Protein AF-R7CIZ2-F1 (afdb_monomer)

pLDDT: mean 92.17, std 7.8, range [46.19, 98.56]

Foldseek 3Di:
DPLALLDAPQDDALPLLVVLLVVLLVVCCVVPVVDQQQQVVLVPPVVSVVSQCVSRPQAALQLNQHCVQPPSVQKDWAFQAACVCCVVDVVVNSVRRRSQRIGIHGNLQRVLCPPDHDDPVCSQQCPSSHCNVSQQWGADPLSFIDGDPVCNPPPVSVVSCVSSVSRDCLSSLSVVLVNLQSVLPDPPDDPVVSVVSPVVSVVSSVVSVVPDD

Nearest PDB structures (foldseek):
  8pn9-assembly1_H  TM=6.447E-01  e=8.582E+00  Homo sapiens

Secondary structure (DSSP, 8-state):
----TTS-TTSPP--SHHHHHHHHHHHHHHH-TT---HHHHHHH-HHHHHHHHHHTTTB-TTT--BTTTS-GGGEEEEESS-GGGGGT-HHHHHHTTSGGGEEEEEHHHHHHHTT----HHHHHHH-TTSTTHHHHEEE-TTS-EEE-TTTTT-HHHHHHHHHHTTTSHHHHHHHHHHHHHHHHH-TTS-HHHHHHHHHHHHHHHHHHHHS--

Sequence (213 aa):
MNNDFRLPENCHDFDKITAKKHDLAEYIGKSYPKIKNHYSAYLNHKDLRAYFHQVYNYRCSYCGTSISILNIHDLELDHFLCKKIGKEDKALQLQLNQTKNLVLSCRMCNRNKSNLLIPEEYRKILHPDHDHIKSIFVRDNYFRIQISSRYRTNPFIIQFYKKLKLGHYIHQLDFLITEIDSLADSSVISPTIRGLLAQTANQLRQKRNLINY

Structure (mmCIF, N/CA/C/O backbone):
data_AF-R7CIZ2-F1
#
_entry.id   AF-R7CIZ2-F1
#
loop_
_atom_site.group_PDB
_atom_site.id
_atom_site.type_symbol
_atom_site.label_atom_id
_atom_site.label_alt_id
_atom_site.label_comp_id
_atom_site.label_asym_id
_atom_site.label_entity_id
_atom_site.label_seq_id
_atom_site.pdbx_PDB_ins_code
_atom_site.Cartn_x
_atom_site.Cartn_y
_atom_site.Cartn_z
_atom_site.occupancy
_atom_site.B_iso_or_equiv
_atom_site.auth_seq_id
_atom_site.auth_comp_id
_atom_site.auth_asym_id
_atom_site.auth_atom_id
_atom_site.pdbx_PDB_model_num
ATOM 1 N N . MET A 1 1 ? 10.621 -17.263 -6.195 1.00 46.19 1 MET A N 1
ATOM 2 C CA . MET A 1 1 ? 9.893 -16.174 -6.878 1.00 46.19 1 MET A CA 1
ATOM 3 C C . MET A 1 1 ? 8.928 -15.565 -5.884 1.00 46.19 1 MET A C 1
ATOM 5 O O . MET A 1 1 ? 8.337 -16.311 -5.106 1.00 46.19 1 MET A O 1
ATOM 9 N N . ASN A 1 2 ? 8.833 -14.239 -5.844 1.00 59.53 2 ASN A N 1
ATOM 10 C CA . ASN A 1 2 ? 7.874 -13.560 -4.986 1.00 59.53 2 ASN A CA 1
ATOM 11 C C . ASN A 1 2 ? 6.473 -13.721 -5.597 1.00 59.53 2 ASN A C 1
ATOM 13 O O . ASN A 1 2 ? 6.218 -13.223 -6.685 1.00 59.53 2 ASN A O 1
ATOM 17 N N . ASN A 1 3 ? 5.582 -14.455 -4.928 1.00 80.25 3 ASN A N 1
ATOM 18 C CA . ASN A 1 3 ? 4.222 -14.708 -5.424 1.00 80.25 3 ASN A CA 1
ATOM 19 C C . ASN A 1 3 ? 3.231 -13.599 -5.023 1.00 80.25 3 ASN A C 1
ATOM 21 O O . ASN A 1 3 ? 2.020 -13.766 -5.162 1.00 80.25 3 ASN A O 1
ATOM 25 N N . ASP A 1 4 ? 3.716 -12.486 -4.472 1.00 92.25 4 ASP A N 1
ATOM 26 C CA . ASP A 1 4 ? 2.878 -11.351 -4.121 1.00 92.25 4 ASP A CA 1
ATOM 27 C C . ASP A 1 4 ? 2.621 -10.462 -5.344 1.00 92.25 4 ASP A C 1
ATOM 29 O O . ASP A 1 4 ? 3.520 -9.792 -5.846 1.00 92.25 4 ASP A O 1
ATOM 33 N N . PHE A 1 5 ? 1.362 -10.383 -5.780 1.00 94.50 5 PHE A N 1
ATOM 34 C CA . PHE A 1 5 ? 0.927 -9.546 -6.906 1.00 94.50 5 PHE A CA 1
ATOM 35 C C . PHE A 1 5 ? 1.277 -8.053 -6.758 1.00 94.50 5 PHE A C 1
ATOM 37 O O . PHE A 1 5 ? 1.172 -7.286 -7.717 1.00 94.50 5 PHE A O 1
ATOM 44 N N . ARG A 1 6 ? 1.636 -7.598 -5.557 1.00 94.56 6 ARG A N 1
ATOM 45 C CA . ARG A 1 6 ? 1.998 -6.208 -5.265 1.00 94.56 6 ARG A CA 1
ATOM 46 C C . ARG A 1 6 ? 3.460 -5.893 -5.573 1.00 94.56 6 ARG A C 1
ATOM 48 O O . ARG A 1 6 ? 3.815 -4.716 -5.601 1.00 94.56 6 ARG A O 1
ATOM 55 N N . LEU A 1 7 ? 4.306 -6.900 -5.770 1.00 91.19 7 LEU A N 1
ATOM 56 C CA . LEU A 1 7 ? 5.753 -6.729 -5.778 1.00 91.19 7 LEU A CA 1
ATOM 57 C C . LEU A 1 7 ? 6.379 -7.199 -7.093 1.00 91.19 7 LEU A C 1
ATOM 59 O O . LEU A 1 7 ? 6.015 -8.267 -7.580 1.00 91.19 7 LEU A O 1
ATOM 63 N N . PRO A 1 8 ? 7.315 -6.414 -7.653 1.00 85.00 8 PRO A N 1
ATOM 64 C CA . PRO A 1 8 ? 8.136 -6.861 -8.766 1.00 85.00 8 PRO A CA 1
ATOM 65 C C . PRO A 1 8 ? 9.069 -8.019 -8.410 1.00 85.00 8 PRO A C 1
ATOM 67 O O . PRO A 1 8 ? 9.394 -8.204 -7.232 1.00 85.00 8 PRO A O 1
ATOM 70 N N . GLU A 1 9 ? 9.563 -8.738 -9.420 1.00 76.75 9 GLU A N 1
ATOM 71 C CA . GLU 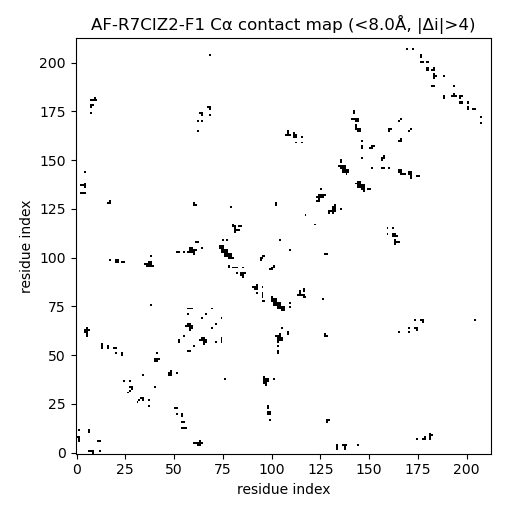A 1 9 ? 10.374 -9.953 -9.227 1.00 76.75 9 GLU A CA 1
ATOM 72 C C . GLU A 1 9 ? 11.612 -9.750 -8.338 1.00 76.75 9 GLU A C 1
ATOM 74 O O . GLU A 1 9 ? 11.854 -10.567 -7.446 1.00 76.75 9 GLU A O 1
ATOM 79 N N . ASN A 1 10 ? 12.359 -8.653 -8.523 1.00 72.75 10 ASN A N 1
ATOM 80 C CA . ASN A 1 10 ? 13.576 -8.360 -7.748 1.00 72.75 10 ASN A CA 1
ATOM 81 C C . ASN A 1 10 ? 13.367 -7.268 -6.683 1.00 72.75 10 ASN A C 1
ATOM 83 O O . ASN A 1 10 ? 14.307 -6.571 -6.303 1.00 72.75 10 ASN A O 1
ATOM 87 N N . CYS A 1 11 ? 12.136 -7.090 -6.195 1.00 76.00 11 CYS A N 1
ATOM 88 C CA . CYS A 1 11 ? 11.838 -6.146 -5.119 1.00 76.00 11 CYS A CA 1
ATOM 89 C C . CYS A 1 11 ? 11.898 -6.816 -3.737 1.00 76.00 11 CYS A C 1
ATOM 91 O O . CYS A 1 11 ? 11.399 -7.927 -3.553 1.00 76.00 11 CYS A O 1
ATOM 93 N N . HIS A 1 12 ? 12.414 -6.094 -2.735 1.00 73.06 12 HIS A N 1
ATOM 94 C CA . HIS A 1 12 ? 12.287 -6.484 -1.328 1.00 73.06 12 HIS A CA 1
ATOM 95 C C . HIS A 1 12 ? 10.809 -6.680 -0.950 1.00 73.06 12 HIS A C 1
ATOM 97 O O . HIS A 1 12 ? 9.974 -5.809 -1.234 1.00 73.06 12 HIS A O 1
ATOM 103 N N . ASP A 1 13 ? 10.495 -7.816 -0.315 1.00 77.94 13 ASP A N 1
ATOM 104 C CA . ASP A 1 13 ? 9.160 -8.090 0.225 1.00 77.94 13 ASP A CA 1
ATOM 105 C C . ASP A 1 13 ? 8.813 -7.079 1.322 1.00 77.94 13 ASP A C 1
ATOM 107 O O . ASP A 1 13 ? 9.675 -6.404 1.881 1.00 77.94 13 ASP A O 1
ATOM 111 N N . PHE A 1 14 ? 7.535 -6.970 1.660 1.00 79.00 14 PHE A N 1
ATOM 112 C CA . PHE A 1 14 ? 7.060 -6.160 2.770 1.00 79.00 14 PHE A CA 1
ATOM 113 C C . PHE A 1 14 ? 7.654 -6.570 4.139 1.00 79.00 14 PHE A C 1
ATOM 115 O O . PHE A 1 14 ? 7.464 -5.847 5.116 1.00 79.00 14 PHE A O 1
ATOM 122 N N . ASP A 1 15 ? 8.395 -7.684 4.223 1.00 72.44 15 ASP A N 1
ATOM 123 C CA . ASP A 1 15 ? 9.197 -8.119 5.374 1.00 72.44 15 ASP A CA 1
ATOM 124 C C . ASP A 1 15 ? 8.429 -8.082 6.706 1.00 72.44 15 ASP A C 1
ATOM 126 O O . ASP A 1 15 ? 8.509 -7.118 7.470 1.00 72.44 15 ASP A O 1
ATOM 130 N N . LYS A 1 16 ? 7.705 -9.165 7.019 1.00 87.31 16 LYS A N 1
ATOM 131 C CA . LYS A 1 16 ? 7.025 -9.381 8.315 1.00 87.31 16 LYS A CA 1
ATOM 132 C C . LYS A 1 16 ? 6.221 -8.157 8.810 1.00 87.31 16 LYS A C 1
ATOM 134 O O . LYS A 1 16 ? 6.376 -7.752 9.964 1.00 87.31 16 LYS A O 1
ATOM 139 N N . ILE A 1 17 ? 5.329 -7.603 7.973 1.00 93.62 17 ILE A N 1
ATOM 140 C CA . ILE A 1 17 ? 4.479 -6.428 8.294 1.00 93.62 17 ILE A CA 1
ATOM 141 C C . ILE A 1 17 ? 3.892 -6.519 9.708 1.00 93.62 17 ILE A C 1
ATOM 143 O O . ILE A 1 17 ? 4.032 -5.590 10.499 1.00 93.62 17 ILE A O 1
ATOM 147 N N . THR A 1 18 ? 3.263 -7.649 10.047 1.00 93.62 18 THR A N 1
ATOM 148 C CA . THR A 1 18 ? 2.614 -7.854 11.350 1.00 93.62 18 THR A CA 1
ATOM 149 C C . THR A 1 18 ? 3.576 -7.663 12.523 1.00 93.62 18 THR A C 1
ATOM 151 O O . THR A 1 18 ? 3.202 -7.020 13.501 1.00 93.62 18 THR A O 1
ATOM 154 N N . ALA A 1 19 ? 4.812 -8.162 12.417 1.00 95.06 19 ALA A N 1
ATOM 155 C CA . ALA A 1 19 ? 5.827 -8.000 13.457 1.00 95.06 19 ALA A CA 1
ATOM 156 C C . ALA A 1 19 ? 6.283 -6.538 13.558 1.00 95.06 19 ALA A C 1
ATOM 158 O O . ALA A 1 19 ? 6.211 -5.949 14.629 1.00 95.06 19 ALA A O 1
ATOM 159 N N . LYS A 1 20 ? 6.612 -5.893 12.430 1.00 95.94 20 LYS A N 1
ATOM 160 C CA . LYS A 1 20 ? 7.006 -4.472 12.423 1.00 95.94 20 LYS A CA 1
ATOM 161 C C . LYS A 1 20 ? 5.911 -3.556 12.990 1.00 95.94 20 LYS A C 1
ATOM 163 O O . LYS A 1 20 ? 6.195 -2.598 13.705 1.00 95.94 20 LYS A O 1
ATOM 168 N N . LYS A 1 21 ? 4.638 -3.843 12.693 1.00 97.12 21 LYS A N 1
ATOM 169 C CA . LYS A 1 21 ? 3.486 -3.118 13.256 1.00 97.12 21 LYS A CA 1
ATOM 170 C C . LYS A 1 21 ? 3.326 -3.352 14.751 1.00 97.12 21 LYS A C 1
ATOM 172 O O . LYS A 1 21 ? 2.935 -2.423 15.456 1.00 97.12 21 LYS A O 1
ATOM 177 N N . HIS A 1 22 ? 3.579 -4.572 15.213 1.00 96.38 22 HIS A N 1
ATOM 178 C CA . HIS A 1 22 ? 3.576 -4.904 16.630 1.00 96.38 22 HIS A CA 1
ATOM 179 C C . HIS A 1 22 ? 4.660 -4.113 17.371 1.00 96.38 22 HIS A C 1
ATOM 181 O O . HIS A 1 22 ? 4.337 -3.391 18.311 1.00 96.38 22 HIS A O 1
ATOM 187 N N . ASP A 1 23 ? 5.896 -4.135 16.873 1.00 96.06 23 ASP A N 1
ATOM 188 C CA . ASP A 1 23 ? 7.027 -3.413 17.467 1.00 96.06 23 ASP A CA 1
ATOM 189 C C . ASP A 1 23 ? 6.774 -1.899 17.503 1.00 96.06 23 ASP A C 1
ATOM 191 O O . ASP A 1 23 ? 7.002 -1.240 18.518 1.00 96.06 23 ASP A O 1
ATOM 195 N N . LEU A 1 24 ? 6.208 -1.340 16.427 1.00 96.06 24 LEU A N 1
ATOM 196 C CA . LEU A 1 24 ? 5.818 0.068 16.380 1.00 96.06 24 LEU A CA 1
ATOM 197 C C . LEU A 1 24 ? 4.699 0.397 17.383 1.00 96.06 24 LEU A C 1
ATOM 199 O O . LEU A 1 24 ? 4.712 1.466 17.992 1.00 96.06 24 LEU A O 1
ATOM 203 N N . ALA A 1 25 ? 3.724 -0.495 17.570 1.00 96.19 25 ALA A N 1
ATOM 204 C CA . ALA A 1 25 ? 2.669 -0.308 18.564 1.00 96.19 25 ALA A CA 1
ATOM 205 C C . ALA A 1 25 ? 3.218 -0.378 20.000 1.00 96.19 25 ALA A C 1
ATOM 207 O O . ALA A 1 25 ? 2.826 0.438 20.836 1.00 96.19 25 ALA A O 1
ATOM 208 N N . GLU A 1 26 ? 4.151 -1.291 20.282 1.00 96.38 26 GLU A N 1
ATOM 209 C CA . GLU A 1 26 ? 4.846 -1.341 21.571 1.00 96.38 26 GLU A CA 1
ATOM 210 C C . GLU A 1 26 ? 5.669 -0.081 21.830 1.00 96.38 26 GLU A C 1
ATOM 212 O O . GLU A 1 26 ? 5.631 0.464 22.935 1.00 96.38 26 GLU A O 1
ATOM 217 N N . TYR A 1 27 ? 6.400 0.392 20.817 1.00 95.81 27 TYR A N 1
ATOM 218 C CA . TYR A 1 27 ? 7.176 1.623 20.903 1.00 95.81 27 TYR A CA 1
ATOM 219 C C . TYR A 1 27 ? 6.280 2.812 21.260 1.00 95.81 27 TYR A C 1
ATOM 221 O O . TYR A 1 27 ? 6.588 3.553 22.192 1.00 95.81 27 TYR A O 1
ATOM 229 N N . ILE A 1 28 ? 5.117 2.946 20.608 1.00 95.25 28 ILE A N 1
ATOM 230 C CA . ILE A 1 28 ? 4.133 3.977 20.965 1.00 95.25 28 ILE A CA 1
ATOM 231 C C . ILE A 1 28 ? 3.680 3.820 22.421 1.00 95.25 28 ILE A C 1
ATOM 233 O O . ILE A 1 28 ? 3.641 4.806 23.153 1.00 95.25 28 ILE A O 1
ATOM 237 N N . GLY A 1 29 ? 3.377 2.597 22.864 1.00 94.44 29 GLY A N 1
ATOM 238 C CA . GLY A 1 29 ? 2.952 2.333 24.240 1.00 94.44 29 GLY A CA 1
ATOM 239 C C . GLY A 1 29 ? 3.999 2.713 25.294 1.00 94.44 29 GLY A C 1
ATOM 240 O O . GLY A 1 29 ? 3.633 3.227 26.352 1.00 94.44 29 GLY A O 1
ATOM 241 N N . LYS A 1 30 ? 5.287 2.500 24.998 1.00 94.69 30 LYS A N 1
ATOM 242 C CA . LYS A 1 30 ? 6.417 2.805 25.893 1.00 94.69 30 LYS A CA 1
ATOM 243 C C . LYS A 1 30 ? 6.780 4.293 25.875 1.00 94.69 30 LYS A C 1
ATOM 245 O O . LYS A 1 30 ? 6.896 4.909 26.930 1.00 94.69 30 LYS A O 1
ATOM 250 N N . SER A 1 31 ? 6.935 4.879 24.689 1.00 93.94 31 SER A N 1
ATOM 251 C CA . SER A 1 31 ? 7.409 6.259 24.513 1.00 93.94 31 SER A CA 1
ATOM 252 C C . SER A 1 31 ? 6.298 7.305 24.625 1.00 93.94 31 SER A C 1
ATOM 254 O O . SER A 1 31 ? 6.566 8.451 24.978 1.00 93.94 31 SER A O 1
ATOM 256 N N . TYR A 1 32 ? 5.043 6.921 24.371 1.00 92.38 32 TYR A N 1
ATOM 257 C CA . TYR A 1 32 ? 3.883 7.813 24.388 1.00 92.38 32 TYR A CA 1
ATOM 258 C C . TYR A 1 32 ? 2.681 7.175 25.116 1.00 92.38 32 TYR A C 1
ATOM 260 O O . TYR A 1 32 ? 1.604 7.032 24.535 1.00 92.38 32 TYR A O 1
ATOM 268 N N . PRO A 1 33 ? 2.789 6.843 26.416 1.00 91.00 33 PRO A N 1
ATOM 269 C CA . PRO A 1 33 ? 1.799 6.024 27.137 1.00 91.00 33 PRO A CA 1
ATOM 270 C C . PRO A 1 33 ? 0.370 6.608 27.180 1.00 91.00 33 PRO A C 1
ATOM 272 O O . PRO A 1 33 ? -0.612 5.878 27.368 1.00 91.00 33 PRO A O 1
ATOM 275 N N . LYS A 1 34 ? 0.237 7.931 26.991 1.00 93.12 34 LYS A N 1
ATOM 276 C CA . LYS A 1 34 ? -1.049 8.649 26.920 1.00 93.12 34 LYS A CA 1
ATOM 277 C C . LYS A 1 34 ? -1.733 8.537 25.551 1.00 93.12 34 LYS A C 1
ATOM 279 O O . LYS A 1 34 ? -2.937 8.771 25.455 1.00 93.12 34 LYS A O 1
ATOM 284 N N . ILE A 1 35 ? -1.006 8.178 24.493 1.00 92.00 35 ILE A N 1
ATOM 285 C CA . ILE A 1 35 ? -1.569 7.993 23.155 1.00 92.00 35 ILE A CA 1
ATOM 286 C C . ILE A 1 35 ? -2.340 6.672 23.127 1.00 92.00 35 ILE A C 1
ATOM 288 O O . ILE A 1 35 ? -1.7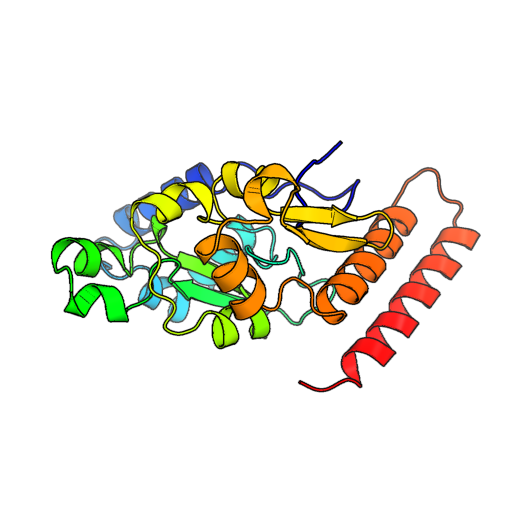70 5.593 23.225 1.00 92.00 35 ILE A O 1
ATOM 292 N N . LYS A 1 36 ? -3.663 6.761 22.964 1.00 89.88 36 LYS A N 1
ATOM 293 C CA . LYS A 1 36 ? -4.545 5.598 22.733 1.00 89.88 36 LYS A CA 1
ATOM 294 C C . LYS A 1 36 ? -5.017 5.479 21.285 1.00 89.88 36 LYS A C 1
ATOM 296 O O . LYS A 1 36 ? -5.523 4.439 20.878 1.00 89.88 36 LYS A O 1
ATOM 301 N N . ASN A 1 37 ? -4.875 6.552 20.512 1.00 94.62 37 ASN A N 1
ATOM 302 C CA . ASN A 1 37 ? -5.285 6.643 19.117 1.00 94.62 37 ASN A CA 1
ATOM 303 C C . ASN A 1 37 ? -4.028 6.711 18.241 1.00 94.62 37 ASN A C 1
ATOM 305 O O . ASN A 1 37 ? -3.454 7.786 18.055 1.00 94.62 37 ASN A O 1
ATOM 309 N N . HIS A 1 38 ? -3.594 5.562 17.720 1.00 96.50 38 HIS A N 1
ATOM 310 C CA . HIS A 1 38 ? -2.371 5.475 16.921 1.00 96.50 38 HIS A CA 1
ATOM 311 C C . HIS A 1 38 ? -2.537 6.179 15.567 1.00 96.50 38 HIS A C 1
ATOM 313 O O . HIS A 1 38 ? -1.591 6.787 15.082 1.00 96.50 38 HIS A O 1
ATOM 319 N N . TYR A 1 39 ? -3.749 6.191 14.996 1.00 96.38 39 TYR A N 1
ATOM 320 C CA . TYR A 1 39 ? -4.042 6.949 13.772 1.00 96.38 39 TYR A CA 1
ATOM 321 C C . TYR A 1 39 ? -3.687 8.433 13.924 1.00 96.38 39 TYR A C 1
ATOM 323 O O . TYR A 1 39 ? -2.937 8.979 13.119 1.00 96.38 39 TYR A O 1
ATOM 331 N N . SER A 1 40 ? -4.174 9.080 14.985 1.00 95.25 40 SER A N 1
ATOM 332 C CA . SER A 1 40 ? -3.840 10.477 15.279 1.00 95.25 40 SER A CA 1
ATOM 333 C C . SER A 1 40 ? -2.353 10.662 15.578 1.00 95.25 40 SER A C 1
ATOM 335 O O . SER A 1 40 ? -1.781 11.670 15.173 1.00 95.25 40 SER A O 1
ATOM 337 N N . ALA A 1 41 ? -1.707 9.689 16.227 1.00 96.56 41 ALA A N 1
ATOM 338 C CA . ALA A 1 41 ? -0.267 9.737 16.469 1.00 96.56 41 ALA A CA 1
ATOM 339 C C . ALA A 1 41 ? 0.522 9.807 15.154 1.00 96.56 41 ALA A C 1
ATOM 341 O O . ALA A 1 41 ? 1.334 10.707 14.970 1.00 96.56 41 ALA A O 1
ATOM 342 N N . TYR A 1 42 ? 0.214 8.933 14.194 1.00 96.94 42 TYR A N 1
ATOM 343 C CA . TYR A 1 42 ? 0.859 8.937 12.879 1.00 96.94 42 TYR A CA 1
ATOM 344 C C . TYR A 1 42 ? 0.550 10.183 12.039 1.00 96.94 42 TYR A C 1
ATOM 346 O O . TYR A 1 42 ? 1.297 10.495 11.117 1.00 96.94 42 TYR A O 1
ATOM 354 N N . LEU A 1 43 ? -0.535 10.908 12.316 1.00 94.50 43 LEU A N 1
ATOM 355 C CA . LEU A 1 43 ? -0.802 12.187 11.652 1.00 94.50 43 LEU A CA 1
ATOM 356 C C . LEU A 1 43 ? 0.004 13.342 12.253 1.00 94.50 43 LEU A C 1
ATOM 358 O O . LEU A 1 43 ? 0.431 14.228 11.515 1.00 94.50 43 LEU A O 1
ATOM 362 N N . ASN A 1 44 ? 0.220 13.320 13.568 1.00 95.06 44 ASN A N 1
ATOM 363 C CA . ASN A 1 44 ? 0.788 14.446 14.309 1.00 95.06 44 ASN A CA 1
ATOM 364 C C . ASN A 1 44 ? 2.302 14.320 14.556 1.00 95.06 44 ASN A C 1
ATOM 366 O O . ASN A 1 44 ? 2.962 15.325 14.803 1.00 95.06 44 ASN A O 1
ATOM 370 N N . HIS A 1 45 ? 2.861 13.112 14.459 1.00 94.81 45 HIS A N 1
ATOM 371 C CA . HIS A 1 45 ? 4.277 12.824 14.700 1.00 94.81 45 HIS A CA 1
ATOM 372 C C . HIS A 1 45 ? 4.945 12.339 13.409 1.00 94.81 45 HIS A C 1
ATOM 374 O O . HIS A 1 45 ? 4.680 11.235 12.927 1.00 94.81 45 HIS A O 1
ATOM 380 N N . LYS A 1 46 ? 5.790 13.190 12.810 1.00 94.31 46 LYS A N 1
ATOM 381 C CA . LYS A 1 46 ? 6.416 12.929 11.499 1.00 94.31 46 LYS A CA 1
ATOM 382 C C . LYS A 1 46 ? 7.325 11.698 11.511 1.00 94.31 46 LYS A C 1
ATOM 384 O O . LYS A 1 46 ? 7.365 10.971 10.524 1.00 94.31 46 LYS A O 1
ATOM 389 N N . ASP A 1 47 ? 8.019 11.464 12.614 1.00 94.94 47 ASP A N 1
ATOM 390 C CA . ASP A 1 47 ? 8.870 10.304 12.877 1.00 94.94 47 ASP A CA 1
ATOM 391 C C . ASP A 1 47 ? 8.052 9.005 12.929 1.00 94.94 47 ASP A C 1
ATOM 393 O O . ASP A 1 47 ? 8.336 8.072 12.176 1.00 94.94 47 ASP A O 1
ATOM 397 N N . LEU A 1 48 ? 6.961 8.975 13.706 1.00 96.81 48 LEU A N 1
ATOM 398 C CA . LEU A 1 48 ? 6.053 7.824 13.746 1.00 96.81 48 LEU A CA 1
ATOM 399 C C . LEU A 1 48 ? 5.403 7.576 12.381 1.00 96.81 48 LEU A C 1
ATOM 401 O O . LEU A 1 48 ? 5.242 6.427 11.965 1.00 96.81 48 LEU A O 1
ATOM 405 N N . ARG A 1 49 ? 5.048 8.648 11.658 1.00 96.88 49 ARG A N 1
ATOM 406 C CA . ARG A 1 49 ? 4.528 8.554 10.290 1.00 96.88 49 ARG A CA 1
ATOM 407 C C . ARG A 1 49 ? 5.545 7.913 9.357 1.00 96.88 49 ARG A C 1
ATOM 409 O O . ARG A 1 49 ? 5.178 7.012 8.604 1.00 96.88 49 ARG A O 1
ATOM 416 N N . ALA A 1 50 ? 6.792 8.380 9.389 1.00 96.12 50 ALA A N 1
ATOM 417 C CA . ALA A 1 50 ? 7.867 7.865 8.553 1.00 96.12 50 ALA A CA 1
ATOM 418 C C . ALA A 1 50 ? 8.122 6.382 8.843 1.00 96.12 50 ALA A C 1
ATOM 420 O O . ALA A 1 50 ? 8.140 5.591 7.901 1.00 96.12 50 ALA A O 1
ATOM 421 N N . TYR A 1 51 ? 8.186 5.992 10.121 1.00 96.06 51 TYR A N 1
ATOM 422 C CA . TYR A 1 51 ? 8.299 4.587 10.520 1.00 96.06 51 TYR A CA 1
ATOM 423 C C . TYR A 1 51 ? 7.127 3.774 9.959 1.00 96.06 51 TYR A C 1
ATOM 425 O O . TYR A 1 51 ? 7.326 2.751 9.308 1.00 96.06 51 TYR A O 1
ATOM 433 N N . PHE A 1 52 ? 5.890 4.253 10.117 1.00 97.50 52 PHE A N 1
ATOM 434 C CA . PHE A 1 52 ? 4.730 3.556 9.566 1.00 97.50 52 PHE A CA 1
ATOM 435 C C . PHE A 1 52 ? 4.810 3.398 8.038 1.00 97.50 52 PHE A C 1
ATOM 437 O O . PHE A 1 52 ? 4.394 2.370 7.517 1.00 97.50 52 PHE A O 1
ATOM 444 N N . HIS A 1 53 ? 5.374 4.360 7.300 1.00 96.81 53 HIS A N 1
ATOM 445 C CA . HIS A 1 53 ? 5.585 4.198 5.855 1.00 96.81 53 HIS A CA 1
ATOM 446 C C . HIS A 1 53 ? 6.662 3.144 5.545 1.00 96.81 53 HIS A C 1
ATOM 448 O O . HIS A 1 53 ? 6.490 2.352 4.616 1.00 96.81 53 HIS A O 1
ATOM 454 N N . GLN A 1 54 ? 7.730 3.086 6.347 1.00 95.12 54 GLN A N 1
ATOM 455 C CA . GLN A 1 54 ? 8.799 2.085 6.232 1.00 95.12 54 GLN A CA 1
ATOM 456 C C . GLN A 1 54 ? 8.307 0.659 6.483 1.00 95.12 54 GLN A C 1
ATOM 458 O O . GLN A 1 54 ? 8.783 -0.261 5.826 1.00 95.12 54 GLN A O 1
ATOM 463 N N . VAL A 1 55 ? 7.317 0.462 7.363 1.00 95.81 55 VAL A N 1
ATOM 464 C CA . VAL A 1 55 ? 6.674 -0.852 7.571 1.00 95.81 55 VAL A CA 1
ATOM 465 C C . VAL A 1 55 ? 6.218 -1.470 6.247 1.00 95.81 55 VAL A C 1
ATOM 467 O O . VAL A 1 55 ? 6.322 -2.680 6.074 1.00 95.81 55 VAL A O 1
ATOM 470 N N . TYR A 1 56 ? 5.746 -0.643 5.310 1.00 95.62 56 TYR A N 1
ATOM 471 C CA . TYR A 1 56 ? 5.246 -1.077 4.006 1.00 95.62 56 TYR A CA 1
ATOM 472 C C . TYR A 1 56 ? 6.241 -0.837 2.863 1.00 95.62 56 TYR A C 1
ATOM 474 O O . TYR A 1 56 ? 5.834 -0.820 1.702 1.00 95.62 56 TYR A O 1
ATOM 482 N N . ASN A 1 57 ? 7.518 -0.577 3.166 1.00 94.25 57 ASN A N 1
ATOM 483 C CA . ASN A 1 57 ? 8.542 -0.183 2.191 1.00 94.25 57 ASN A CA 1
ATOM 484 C C . ASN A 1 57 ? 8.080 0.959 1.268 1.00 94.25 57 ASN A C 1
ATOM 486 O O . ASN A 1 57 ? 8.383 0.974 0.076 1.00 94.25 57 ASN A O 1
ATOM 490 N N . TYR A 1 58 ? 7.304 1.904 1.812 1.00 95.44 58 TYR A N 1
ATOM 491 C CA . TYR A 1 58 ? 6.721 3.015 1.060 1.00 95.44 58 TYR A CA 1
ATOM 492 C C . TYR A 1 58 ? 5.873 2.566 -0.147 1.00 95.44 58 TYR A C 1
ATOM 494 O O . TYR A 1 58 ? 5.897 3.197 -1.209 1.00 95.44 58 TYR A O 1
ATOM 502 N N . ARG A 1 59 ? 5.117 1.470 0.007 1.00 95.56 59 ARG A N 1
ATOM 503 C CA . ARG A 1 59 ? 4.190 0.939 -1.002 1.00 95.56 59 ARG A CA 1
ATOM 504 C C . ARG A 1 59 ? 2.754 0.921 -0.508 1.00 95.56 59 ARG A C 1
ATOM 506 O O . ARG A 1 59 ? 2.471 0.727 0.671 1.00 95.56 59 ARG A O 1
ATOM 513 N N . CYS A 1 60 ? 1.820 1.057 -1.440 1.00 97.69 60 CYS A N 1
ATOM 514 C CA . CYS A 1 60 ? 0.421 0.778 -1.168 1.00 97.69 60 CYS A CA 1
ATOM 515 C C . CYS A 1 60 ? 0.233 -0.709 -0.842 1.00 97.69 60 CYS A C 1
ATOM 517 O O . CYS A 1 60 ? 0.542 -1.583 -1.649 1.00 97.69 60 CYS A O 1
ATOM 519 N N . SER A 1 61 ? -0.362 -0.981 0.313 1.00 96.88 61 SER A N 1
ATOM 520 C CA . SER A 1 61 ? -0.675 -2.324 0.802 1.00 96.88 61 SER A CA 1
ATOM 521 C C . SER A 1 61 ? -1.699 -3.075 -0.061 1.00 96.88 61 SER A C 1
ATOM 523 O O . SER A 1 61 ? -1.708 -4.301 -0.046 1.00 96.88 61 SER A O 1
ATOM 525 N N . TYR A 1 62 ? -2.531 -2.381 -0.847 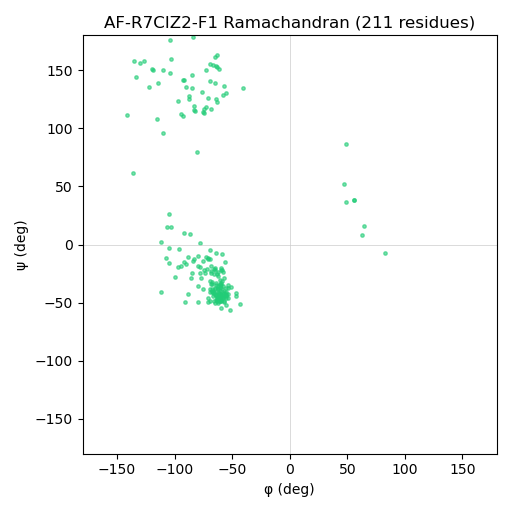1.00 97.75 62 TYR A N 1
ATOM 526 C CA . TYR A 1 62 ? -3.518 -3.018 -1.727 1.00 97.75 62 TYR A CA 1
ATOM 527 C C . TYR A 1 62 ? -2.987 -3.290 -3.136 1.00 97.75 62 TYR A C 1
ATOM 529 O O . TYR A 1 62 ? -3.147 -4.400 -3.625 1.00 97.75 62 TYR A O 1
ATOM 537 N N . CYS A 1 63 ? -2.379 -2.302 -3.802 1.00 97.25 63 CYS A N 1
ATOM 538 C CA . CYS A 1 63 ? -1.988 -2.421 -5.215 1.00 97.25 63 CYS A CA 1
ATOM 539 C C . CYS A 1 63 ? -0.478 -2.554 -5.452 1.00 97.25 63 CYS A C 1
ATOM 541 O O . CYS A 1 63 ? -0.069 -2.850 -6.573 1.00 97.25 63 CYS A O 1
ATOM 543 N N . GLY A 1 64 ? 0.352 -2.312 -4.432 1.00 95.88 64 GLY A N 1
ATOM 544 C CA . GLY A 1 64 ? 1.810 -2.422 -4.522 1.00 95.88 64 GLY A CA 1
ATOM 545 C C . GLY A 1 64 ? 2.549 -1.214 -5.102 1.00 95.88 64 GLY A C 1
ATOM 546 O O . GLY A 1 64 ? 3.781 -1.169 -5.037 1.00 95.88 64 GLY A O 1
ATOM 547 N N . THR A 1 65 ? 1.829 -0.211 -5.622 1.00 95.25 65 THR A N 1
ATOM 548 C CA . THR A 1 65 ? 2.441 1.019 -6.151 1.00 95.25 65 THR A CA 1
ATOM 549 C C . THR A 1 65 ? 3.270 1.710 -5.064 1.00 95.25 65 THR A C 1
ATOM 551 O O . THR A 1 65 ? 2.776 1.940 -3.957 1.00 95.25 65 THR A O 1
ATOM 554 N N . SER A 1 66 ? 4.520 2.041 -5.383 1.00 94.25 66 SER A N 1
ATOM 555 C CA . SER A 1 66 ? 5.504 2.648 -4.482 1.00 94.25 66 SER A CA 1
ATOM 556 C C . SER A 1 66 ? 5.711 4.140 -4.735 1.00 94.25 66 SER A C 1
ATOM 558 O O . SER A 1 66 ? 5.232 4.710 -5.719 1.00 94.25 66 SER A O 1
ATOM 560 N N . ILE A 1 67 ? 6.529 4.754 -3.881 1.00 93.81 67 ILE A N 1
ATOM 561 C CA . ILE A 1 67 ? 7.043 6.116 -4.074 1.00 93.81 67 ILE A CA 1
ATOM 562 C C . ILE A 1 67 ? 8.050 6.273 -5.232 1.00 93.81 67 ILE A C 1
ATOM 564 O O . ILE A 1 67 ? 8.460 7.390 -5.521 1.00 93.81 67 ILE A O 1
ATOM 568 N N . SER A 1 68 ? 8.459 5.196 -5.918 1.00 91.06 68 SER A N 1
ATOM 569 C CA . SER A 1 68 ? 9.213 5.337 -7.182 1.00 91.06 68 SER A CA 1
ATOM 570 C C . SER A 1 68 ? 8.309 5.756 -8.350 1.00 91.06 68 SER A C 1
ATOM 572 O O . SER A 1 68 ? 8.789 6.172 -9.406 1.00 91.06 68 SER A O 1
ATOM 574 N N . ILE A 1 69 ? 6.991 5.645 -8.155 1.00 93.31 69 ILE A N 1
ATOM 575 C CA . ILE A 1 69 ? 5.953 6.077 -9.093 1.00 93.31 69 ILE A CA 1
ATOM 576 C C . ILE A 1 69 ? 5.169 7.268 -8.534 1.00 93.31 69 ILE A C 1
ATOM 578 O O . ILE A 1 69 ? 4.835 8.193 -9.270 1.00 93.31 69 ILE A O 1
ATOM 582 N N . LEU A 1 70 ? 4.855 7.235 -7.239 1.00 92.19 70 LEU A N 1
ATOM 583 C CA . LEU A 1 70 ? 4.014 8.217 -6.562 1.00 92.19 70 LEU A CA 1
ATOM 584 C C . LEU A 1 70 ? 4.829 9.200 -5.725 1.00 92.19 70 LEU A C 1
ATOM 586 O O . LEU A 1 70 ? 5.924 8.889 -5.268 1.00 92.19 70 LEU A O 1
ATOM 590 N N . ASN A 1 71 ? 4.254 10.360 -5.411 1.00 92.44 71 ASN A N 1
ATOM 591 C CA . ASN A 1 71 ? 4.797 11.175 -4.335 1.00 92.44 71 ASN A CA 1
ATOM 592 C C . ASN A 1 71 ? 4.480 10.509 -2.981 1.00 92.44 71 ASN A C 1
ATOM 594 O O . ASN A 1 71 ? 3.444 9.867 -2.820 1.00 92.44 71 ASN A O 1
ATOM 598 N N . ILE A 1 72 ? 5.321 10.692 -1.960 1.00 92.81 72 ILE A N 1
ATOM 599 C CA . ILE A 1 72 ? 5.024 10.183 -0.610 1.00 92.81 72 ILE A CA 1
ATOM 600 C C . ILE A 1 72 ? 3.689 10.717 -0.061 1.00 92.81 72 ILE A C 1
ATOM 602 O O . ILE A 1 72 ? 3.009 10.024 0.691 1.00 92.81 72 ILE A O 1
ATOM 606 N N . HIS A 1 73 ? 3.268 11.916 -0.474 1.00 91.38 73 HIS A N 1
ATOM 607 C CA . HIS A 1 73 ? 1.978 12.503 -0.107 1.00 91.38 73 HIS A CA 1
ATOM 608 C C . HIS A 1 73 ? 0.768 11.820 -0.770 1.00 91.38 73 HIS A C 1
ATOM 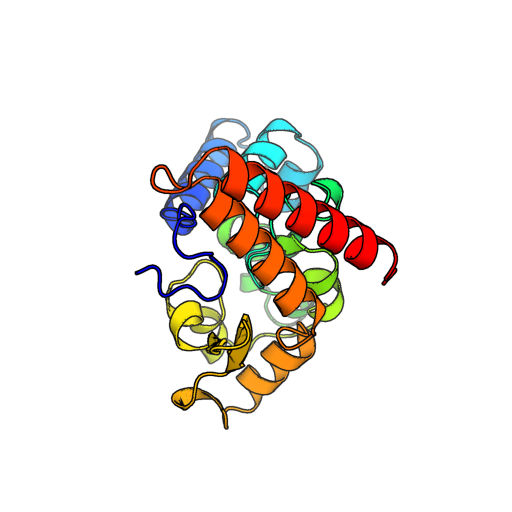610 O O . HIS A 1 73 ? -0.363 12.052 -0.348 1.00 91.38 73 HIS A O 1
ATOM 616 N N . ASP A 1 74 ? 0.984 10.968 -1.777 1.00 94.38 74 ASP A N 1
ATOM 617 C CA . ASP A 1 74 ? -0.045 10.094 -2.350 1.00 94.38 74 ASP A CA 1
ATOM 618 C C . ASP A 1 74 ? -0.306 8.835 -1.521 1.00 94.38 74 ASP A C 1
ATOM 620 O O . ASP A 1 74 ? -1.257 8.104 -1.815 1.00 94.38 74 ASP A O 1
ATOM 624 N N . LEU A 1 75 ? 0.535 8.556 -0.523 1.00 96.56 75 LEU A N 1
ATOM 625 C CA . LEU A 1 75 ? 0.340 7.463 0.418 1.00 96.56 75 LEU A CA 1
ATOM 626 C C . LEU A 1 75 ? -0.312 7.991 1.700 1.00 96.56 75 LEU A C 1
ATOM 628 O O . LEU A 1 75 ? 0.175 8.900 2.377 1.00 96.56 75 LEU A O 1
ATOM 632 N N . GLU A 1 76 ? -1.451 7.397 2.024 1.00 96.00 76 GLU A N 1
ATOM 633 C CA . GLU A 1 76 ? -2.328 7.779 3.117 1.00 96.00 76 GLU A CA 1
ATOM 634 C C . GLU A 1 76 ? -2.473 6.622 4.107 1.00 96.00 76 GLU A C 1
ATOM 636 O O . GLU A 1 76 ? -2.407 5.442 3.749 1.00 96.00 76 GLU A O 1
ATOM 641 N N . LEU A 1 77 ? -2.701 6.978 5.370 1.00 96.50 77 LEU A N 1
ATOM 642 C CA . LEU A 1 77 ? -3.153 6.040 6.389 1.00 96.50 77 LEU A CA 1
ATOM 643 C C . LEU A 1 77 ? -4.619 5.701 6.104 1.00 96.50 77 LEU A C 1
ATOM 645 O O . LEU A 1 77 ? -5.474 6.585 6.149 1.00 96.50 77 LEU A O 1
ATOM 649 N N . ASP A 1 78 ? -4.903 4.433 5.835 1.00 96.25 78 ASP A N 1
ATOM 650 C CA . ASP A 1 78 ? -6.255 3.904 5.656 1.00 96.25 78 ASP A CA 1
ATOM 651 C C . ASP A 1 78 ? -6.628 2.992 6.831 1.00 96.25 78 ASP A C 1
ATOM 653 O O . ASP A 1 78 ? -5.785 2.330 7.436 1.00 96.25 78 ASP A O 1
ATOM 657 N N . HIS A 1 79 ? -7.917 2.941 7.145 1.00 95.75 79 HIS A N 1
ATOM 658 C CA . HIS A 1 79 ? -8.505 2.003 8.091 1.00 95.75 79 HIS A CA 1
ATOM 659 C C . HIS A 1 79 ? -8.992 0.775 7.325 1.00 95.75 79 HIS A C 1
ATOM 661 O O . HIS A 1 79 ? -9.992 0.878 6.613 1.00 95.75 79 HIS A O 1
ATOM 667 N N . PHE A 1 80 ? -8.361 -0.393 7.484 1.00 96.19 80 PHE A N 1
ATOM 668 C CA . PHE A 1 80 ? -8.804 -1.630 6.825 1.00 96.19 80 PHE A CA 1
ATOM 669 C C . PHE A 1 80 ? -10.295 -1.890 7.090 1.00 96.19 80 PHE A C 1
ATOM 671 O O . PHE A 1 80 ? -11.095 -1.904 6.151 1.00 96.19 80 PHE A O 1
ATOM 678 N N . LEU A 1 81 ? -10.686 -1.961 8.366 1.00 94.50 81 LEU A N 1
ATOM 679 C CA . LEU A 1 81 ? -12.081 -1.857 8.783 1.00 94.50 81 LEU A CA 1
ATOM 680 C C . LEU A 1 81 ? -12.462 -0.383 8.887 1.00 94.50 81 LEU A C 1
ATOM 682 O O . LEU A 1 81 ? -11.918 0.347 9.717 1.00 94.50 81 LEU A O 1
ATOM 686 N N . CYS A 1 82 ? -13.393 0.062 8.042 1.00 91.00 82 CYS A N 1
ATOM 687 C CA . CYS A 1 82 ? -13.781 1.466 7.995 1.00 91.00 82 CYS A CA 1
ATOM 688 C C . CYS A 1 82 ? -14.540 1.900 9.260 1.00 91.00 82 CYS A C 1
ATOM 690 O O . CYS A 1 82 ? -15.217 1.110 9.915 1.00 91.00 82 CYS A O 1
ATOM 692 N N . LYS A 1 83 ? -14.497 3.202 9.574 1.00 85.75 83 LYS A N 1
ATOM 693 C CA . LYS A 1 83 ? -15.114 3.760 10.792 1.00 85.75 83 LYS A CA 1
ATOM 694 C C . LYS A 1 83 ? -16.622 3.524 10.907 1.00 85.75 83 LYS A C 1
ATOM 696 O O . LYS A 1 83 ? -17.148 3.556 12.016 1.00 85.75 83 LYS A O 1
ATOM 701 N N . LYS A 1 84 ? -17.314 3.277 9.787 1.00 85.50 84 LYS A N 1
ATOM 702 C CA . LYS A 1 84 ? -18.753 2.988 9.775 1.00 85.50 84 LYS A CA 1
ATOM 703 C C . LYS A 1 84 ? -19.090 1.743 10.604 1.00 85.50 84 LYS A C 1
ATOM 705 O O . LYS A 1 84 ? -20.106 1.762 11.285 1.00 85.5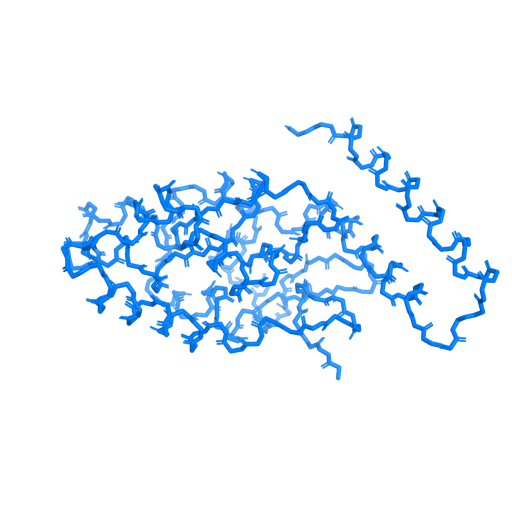0 84 LYS A O 1
ATOM 710 N N . ILE A 1 85 ? -18.202 0.745 10.642 1.00 83.69 85 ILE A N 1
ATOM 711 C CA . ILE A 1 85 ? -18.410 -0.482 11.425 1.00 83.69 85 ILE A CA 1
ATOM 712 C C . ILE A 1 85 ? -18.507 -0.207 12.932 1.00 83.69 85 ILE A C 1
ATOM 714 O O . ILE A 1 85 ? -19.203 -0.914 13.645 1.00 83.69 85 ILE A O 1
ATOM 718 N N . GLY A 1 86 ? -17.876 0.867 13.424 1.00 74.50 86 GLY A N 1
ATOM 719 C CA . GLY A 1 86 ? -17.946 1.257 14.834 1.00 74.50 86 GLY A CA 1
ATOM 720 C C . GLY A 1 86 ? -19.326 1.762 15.268 1.00 74.50 86 GLY A C 1
ATOM 721 O O . GLY A 1 86 ? -19.568 1.895 16.461 1.00 74.50 86 GLY A O 1
ATOM 722 N N . LYS A 1 87 ? -20.231 2.047 14.318 1.00 77.31 87 LYS A N 1
ATOM 723 C CA . LYS A 1 87 ? -21.648 2.311 14.616 1.00 77.31 87 LYS A CA 1
ATOM 724 C C . LYS A 1 87 ? -22.433 1.023 14.873 1.00 77.31 87 LYS A C 1
ATOM 726 O O . LYS A 1 87 ? -23.463 1.078 15.532 1.00 77.31 87 LYS A O 1
ATOM 731 N N . GLU A 1 88 ? -21.953 -0.098 14.343 1.00 78.44 88 GLU A N 1
ATOM 732 C CA . GLU A 1 88 ? -22.599 -1.413 14.407 1.00 78.44 88 GLU A CA 1
ATOM 733 C C . GLU A 1 88 ? -21.982 -2.281 15.520 1.00 78.44 88 GLU A C 1
ATOM 735 O O . GLU A 1 88 ? -22.679 -3.091 16.121 1.00 78.44 88 GLU A O 1
ATOM 740 N N . ASP A 1 89 ? -20.704 -2.058 15.858 1.00 82.69 89 ASP A N 1
ATOM 741 C CA . ASP A 1 89 ? -19.959 -2.827 16.860 1.00 82.69 89 ASP A CA 1
ATOM 742 C C . ASP A 1 89 ? -19.020 -1.934 17.704 1.00 82.69 89 ASP A C 1
ATOM 744 O O . ASP A 1 89 ? -17.992 -1.424 17.236 1.00 82.69 89 ASP A O 1
ATOM 748 N N . LYS A 1 90 ? -19.358 -1.775 18.993 1.00 80.44 90 LYS A N 1
ATOM 749 C CA . LYS A 1 90 ? -18.580 -0.983 19.965 1.00 80.44 90 LYS A CA 1
ATOM 750 C C . LYS A 1 90 ? -17.217 -1.600 20.297 1.00 80.44 90 LYS A C 1
ATOM 752 O O . LYS A 1 90 ? -16.273 -0.861 20.576 1.00 80.44 90 LYS A O 1
ATOM 757 N N . ALA A 1 91 ? -17.087 -2.926 20.282 1.00 82.50 91 ALA A N 1
ATOM 758 C CA . ALA A 1 91 ? -15.817 -3.589 20.568 1.00 82.50 91 ALA A CA 1
ATOM 759 C C . ALA A 1 91 ? -14.816 -3.336 19.432 1.00 82.50 91 ALA A C 1
ATOM 761 O O . ALA A 1 91 ? -13.648 -3.022 19.686 1.00 82.50 91 ALA A O 1
ATOM 762 N N . LEU A 1 92 ? -15.281 -3.378 18.179 1.00 82.94 92 LEU A N 1
ATOM 763 C CA . LEU A 1 92 ? -14.470 -3.009 17.017 1.00 82.94 92 LEU A CA 1
ATOM 764 C C . LEU A 1 92 ? -14.136 -1.518 16.993 1.00 82.94 92 LEU A C 1
ATOM 766 O O . LEU A 1 92 ? -13.027 -1.159 16.593 1.00 82.94 92 LEU A O 1
ATOM 770 N N . GLN A 1 93 ? -15.034 -0.652 17.474 1.00 84.62 93 GLN A N 1
ATOM 771 C CA . GLN A 1 93 ? -14.805 0.794 17.537 1.00 84.62 93 GLN A CA 1
ATOM 772 C C . GLN A 1 93 ? -13.496 1.156 18.261 1.00 84.62 93 GLN A C 1
ATOM 774 O O . GLN A 1 93 ? -12.737 2.000 17.778 1.00 84.62 93 GLN A O 1
ATOM 779 N N . LEU A 1 94 ? -13.195 0.484 19.377 1.00 82.62 94 LEU A N 1
ATOM 780 C CA . LEU A 1 94 ? -11.963 0.692 20.153 1.00 82.62 94 LEU A CA 1
ATOM 781 C C . LEU A 1 94 ? -10.695 0.288 19.383 1.00 82.62 94 LEU A C 1
ATOM 783 O O . LEU A 1 94 ? -9.605 0.809 19.632 1.00 82.62 94 LEU A O 1
ATOM 787 N N . GLN A 1 95 ? -10.838 -0.627 18.424 1.00 88.81 95 GLN A N 1
ATOM 788 C CA . GLN A 1 95 ? -9.740 -1.184 17.640 1.00 88.81 95 GLN A CA 1
ATOM 789 C C . GLN A 1 95 ? -9.478 -0.416 16.341 1.00 88.81 95 GLN A C 1
ATOM 791 O O . GLN A 1 95 ? -8.405 -0.569 15.757 1.00 88.81 95 GLN A O 1
ATOM 796 N N . LEU A 1 96 ? -10.416 0.433 15.904 1.00 91.75 96 LEU A N 1
ATOM 797 C CA . LEU A 1 96 ? -10.337 1.123 14.614 1.00 91.75 96 LEU A CA 1
ATOM 798 C C . LEU A 1 96 ? -9.051 1.927 14.457 1.00 91.75 96 LEU A C 1
ATOM 800 O O . LEU A 1 96 ? -8.391 1.847 13.427 1.00 91.75 96 LEU A O 1
ATOM 804 N N . ASN A 1 97 ? -8.687 2.687 15.483 1.00 94.69 97 ASN A N 1
ATOM 805 C CA . ASN A 1 97 ? -7.539 3.586 15.433 1.00 94.69 97 ASN A CA 1
ATOM 806 C C . ASN A 1 97 ? -6.235 2.941 15.920 1.00 94.69 97 ASN A C 1
ATOM 808 O O . ASN A 1 97 ? -5.251 3.653 16.119 1.00 94.69 97 ASN A O 1
ATOM 812 N N . GLN A 1 98 ? -6.229 1.625 16.142 1.00 96.12 98 GLN A N 1
ATOM 813 C CA . GLN A 1 98 ? -5.044 0.884 16.563 1.00 96.12 98 GLN A CA 1
ATOM 814 C C . GLN A 1 98 ? -4.203 0.505 15.352 1.00 96.12 98 GLN A C 1
ATOM 816 O O . GLN A 1 98 ? -4.753 0.162 14.305 1.00 96.12 98 GLN A O 1
ATOM 821 N N . THR A 1 99 ? -2.876 0.477 15.516 1.00 96.94 99 THR A N 1
ATOM 822 C CA . THR A 1 99 ? -1.918 0.162 14.439 1.00 96.94 99 THR A CA 1
ATOM 823 C C . THR A 1 99 ? -2.332 -1.063 13.639 1.00 96.94 99 THR A C 1
ATOM 825 O O . THR A 1 99 ? -2.289 -1.011 12.418 1.00 96.94 99 THR A O 1
ATOM 828 N N . LYS A 1 100 ? -2.817 -2.128 14.293 1.00 95.88 100 LYS A N 1
ATOM 829 C CA . LYS A 1 100 ? -3.252 -3.363 13.625 1.00 95.88 100 LYS A CA 1
ATOM 830 C C . LYS A 1 100 ? -4.288 -3.154 12.511 1.00 95.88 100 LYS A C 1
ATOM 832 O O . LYS A 1 100 ? -4.166 -3.809 11.489 1.00 95.88 100 LYS A O 1
ATOM 837 N N . ASN A 1 101 ? -5.233 -2.223 12.668 1.00 96.44 101 ASN A N 1
ATOM 838 C CA . ASN A 1 101 ? -6.280 -1.937 11.678 1.00 96.44 101 ASN A CA 1
ATOM 839 C C . ASN A 1 101 ? -5.856 -0.887 10.634 1.00 96.44 101 ASN A C 1
ATOM 841 O O . ASN A 1 101 ? -6.563 -0.665 9.654 1.00 96.44 101 ASN A O 1
ATOM 845 N N . LEU A 1 102 ? -4.733 -0.204 10.853 1.00 97.56 102 LEU A N 1
ATOM 846 C CA . LEU A 1 102 ? -4.251 0.841 9.956 1.00 97.56 102 LEU A CA 1
ATOM 847 C C . LEU A 1 102 ? -3.341 0.247 8.893 1.00 97.56 102 LEU A C 1
ATOM 849 O O . LEU A 1 102 ? -2.445 -0.528 9.219 1.00 97.56 102 LEU A O 1
ATOM 853 N N . VAL A 1 103 ? -3.519 0.648 7.642 1.00 97.56 103 VAL A N 1
ATOM 854 C CA . VAL A 1 103 ? -2.703 0.202 6.509 1.00 97.56 103 VAL A CA 1
ATOM 855 C C . VAL A 1 103 ? -2.221 1.393 5.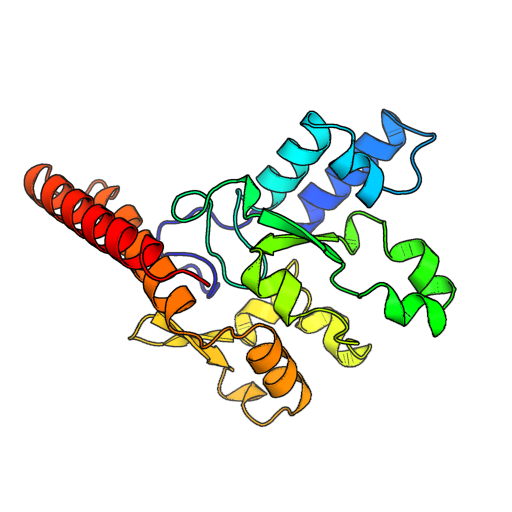694 1.00 97.56 103 VAL A C 1
ATOM 857 O O . VAL A 1 103 ? -2.824 2.465 5.739 1.00 97.56 103 VAL A O 1
ATOM 860 N N . LEU A 1 104 ? -1.121 1.233 4.958 1.00 98.00 104 LEU A N 1
ATOM 861 C CA . LEU A 1 104 ? -0.659 2.263 4.028 1.00 98.00 104 LEU A CA 1
ATOM 862 C C . LEU A 1 104 ? -1.333 2.060 2.673 1.00 98.00 104 LEU A C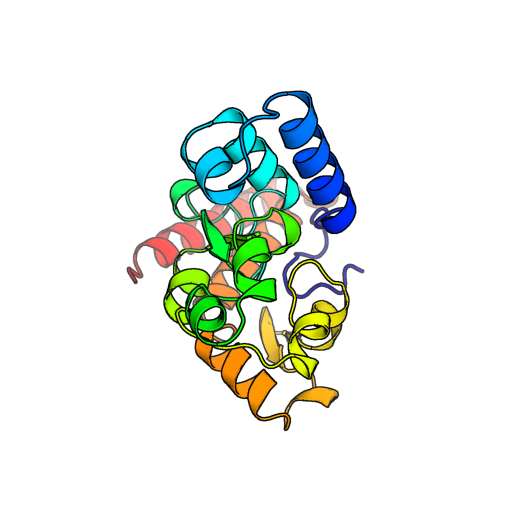 1
ATOM 864 O O . LEU A 1 104 ? -1.255 0.977 2.094 1.00 98.00 104 LEU A O 1
ATOM 868 N N . SER A 1 105 ? -2.005 3.075 2.144 1.00 97.62 105 SER A N 1
ATOM 869 C CA . SER A 1 105 ? -2.735 2.975 0.879 1.00 97.62 105 SER A CA 1
ATOM 870 C C . SER A 1 105 ? -2.439 4.157 -0.028 1.00 97.62 105 SER A C 1
ATOM 872 O O . SER A 1 105 ? -2.342 5.281 0.445 1.00 97.62 105 SER A O 1
ATOM 874 N N . CYS A 1 106 ? -2.373 3.943 -1.345 1.00 97.44 106 CYS A N 1
ATOM 875 C CA . CYS A 1 106 ? -2.410 5.069 -2.272 1.00 97.44 106 CYS A CA 1
ATOM 876 C C . CYS A 1 106 ? -3.783 5.756 -2.226 1.00 97.44 106 CYS A C 1
ATOM 878 O O . CYS A 1 106 ? -4.799 5.108 -1.927 1.00 97.44 106 CYS A O 1
ATOM 880 N N . ARG A 1 107 ? -3.816 7.047 -2.579 1.00 94.62 107 ARG A N 1
ATOM 881 C CA . ARG A 1 107 ? -5.036 7.869 -2.663 1.00 94.62 107 ARG A CA 1
ATOM 882 C C . ARG A 1 107 ? -6.171 7.174 -3.413 1.00 94.62 107 ARG A C 1
ATOM 884 O O . ARG A 1 107 ? -7.308 7.175 -2.949 1.00 94.62 107 ARG A O 1
ATOM 891 N N . MET A 1 108 ? -5.874 6.547 -4.551 1.00 94.38 108 MET A N 1
ATOM 892 C CA . MET A 1 108 ? -6.895 5.892 -5.371 1.00 94.38 108 MET A CA 1
ATOM 893 C C . MET A 1 108 ? -7.521 4.682 -4.663 1.00 94.38 108 MET A C 1
ATOM 895 O O . MET A 1 108 ? -8.746 4.581 -4.598 1.00 94.38 108 MET A O 1
ATOM 899 N N . CYS A 1 109 ? -6.705 3.787 -4.101 1.00 97.44 109 CYS A N 1
ATOM 900 C CA . CYS A 1 109 ? -7.208 2.631 -3.356 1.00 97.44 109 CYS A CA 1
ATOM 901 C C . CYS A 1 109 ? -8.015 3.080 -2.129 1.00 97.44 109 CYS A C 1
ATOM 903 O O . CYS A 1 109 ? -9.142 2.627 -1.940 1.00 97.44 109 CYS A O 1
ATOM 905 N N . ASN A 1 110 ? -7.489 4.031 -1.352 1.00 95.94 110 ASN A N 1
ATOM 906 C CA . ASN A 1 110 ? -8.133 4.520 -0.132 1.00 95.94 110 ASN A CA 1
ATOM 907 C C . ASN A 1 110 ? -9.518 5.121 -0.433 1.00 95.94 110 ASN A C 1
ATOM 909 O O . ASN A 1 110 ? -10.546 4.672 0.081 1.00 95.94 110 ASN A O 1
ATOM 913 N N . ARG A 1 111 ? -9.566 6.088 -1.360 1.00 93.62 111 ARG A N 1
ATOM 914 C CA . ARG A 1 111 ? -10.805 6.786 -1.731 1.00 93.62 111 ARG A CA 1
ATOM 915 C C . ARG A 1 111 ? -11.856 5.840 -2.299 1.00 93.62 111 ARG A C 1
ATOM 917 O O . ARG A 1 111 ? -13.021 5.951 -1.923 1.00 93.62 111 ARG A O 1
ATOM 924 N N . ASN A 1 112 ? -11.477 4.898 -3.165 1.00 95.38 112 ASN A N 1
ATOM 925 C CA . ASN A 1 112 ? -12.467 4.001 -3.763 1.00 95.38 112 ASN A CA 1
ATOM 926 C C . ASN A 1 112 ? -12.926 2.877 -2.808 1.00 95.38 112 ASN A C 1
ATOM 928 O O . ASN A 1 112 ? -14.077 2.441 -2.893 1.00 95.38 112 ASN A O 1
ATOM 932 N N . LYS A 1 113 ? -12.076 2.440 -1.864 1.00 94.88 113 LYS A N 1
ATOM 933 C CA . LYS A 1 113 ? -12.470 1.515 -0.786 1.00 94.88 113 LYS A CA 1
ATOM 934 C C . LYS A 1 113 ? -13.438 2.151 0.212 1.00 94.88 113 LYS A C 1
ATOM 936 O O . LYS A 1 113 ? -14.138 1.418 0.911 1.00 94.88 113 LYS A O 1
ATOM 941 N N . SER A 1 114 ? -13.465 3.483 0.309 1.00 85.69 114 SER A N 1
ATOM 942 C CA . SER A 1 114 ? -14.249 4.217 1.306 1.00 85.69 114 SER A CA 1
ATOM 943 C C . SER A 1 114 ? -15.646 3.623 1.545 1.00 85.69 114 SER A C 1
ATOM 945 O O . SER A 1 114 ? -16.379 3.255 0.625 1.00 85.69 114 SER A O 1
ATOM 947 N N . ASN A 1 115 ? -16.007 3.515 2.825 1.00 85.56 115 ASN A N 1
ATOM 948 C CA . ASN A 1 115 ? -17.284 2.975 3.304 1.00 85.56 115 ASN A CA 1
ATOM 949 C C . ASN A 1 115 ? -17.574 1.497 2.973 1.00 85.56 115 ASN A C 1
ATOM 951 O O . ASN A 1 115 ? -18.686 1.041 3.246 1.00 85.56 115 ASN A O 1
ATOM 955 N N . LEU A 1 116 ? -16.617 0.733 2.432 1.00 92.88 116 LEU A N 1
ATOM 956 C CA . LEU A 1 116 ? -16.775 -0.712 2.284 1.00 92.88 116 LEU A CA 1
ATOM 957 C C . LEU A 1 116 ? -16.771 -1.380 3.667 1.00 92.88 116 LEU A C 1
ATOM 959 O O . LEU A 1 116 ? -15.782 -1.326 4.401 1.00 92.88 116 LEU A O 1
ATOM 963 N N . LEU A 1 117 ? -17.895 -2.001 4.021 1.00 93.94 117 LEU A N 1
ATOM 964 C CA . LEU A 1 117 ? -18.009 -2.858 5.197 1.00 93.94 117 LEU A CA 1
ATOM 965 C C . LEU A 1 117 ? -17.505 -4.249 4.818 1.00 93.94 117 LEU A C 1
ATOM 967 O O . LEU A 1 117 ? -18.040 -4.864 3.900 1.00 93.94 117 LEU A O 1
ATOM 971 N N . ILE A 1 118 ? -16.451 -4.709 5.493 1.00 94.75 118 ILE A N 1
ATOM 972 C CA . ILE A 1 118 ? -15.851 -6.025 5.261 1.00 94.75 118 ILE A CA 1
ATOM 973 C C . ILE A 1 118 ? -16.468 -7.016 6.261 1.00 94.75 118 ILE A C 1
ATOM 975 O O . ILE A 1 118 ? -16.216 -6.871 7.469 1.00 94.75 118 ILE A O 1
ATOM 979 N N . PRO A 1 119 ? -17.263 -8.000 5.792 1.00 94.31 119 PRO A N 1
ATOM 980 C CA . PRO A 1 119 ? -17.844 -9.017 6.658 1.00 94.31 119 PRO A CA 1
ATOM 981 C C . PRO A 1 119 ? -16.751 -9.829 7.347 1.00 94.31 119 PRO A C 1
ATOM 983 O O . PRO A 1 119 ? -15.638 -9.959 6.828 1.00 94.31 119 PRO A O 1
ATOM 986 N N . GLU A 1 120 ? -17.055 -10.333 8.539 1.00 93.06 120 GLU A N 1
ATOM 987 C CA . GLU A 1 120 ? -16.080 -10.955 9.434 1.00 93.06 120 GLU A CA 1
ATOM 988 C C . GLU A 1 120 ? -15.307 -12.100 8.779 1.00 93.06 120 GLU A C 1
ATOM 990 O O . GLU A 1 120 ? -14.076 -12.138 8.864 1.00 93.06 120 GLU A O 1
ATOM 995 N N . GLU A 1 121 ? -16.004 -12.947 8.027 1.00 95.88 121 GLU A N 1
ATOM 996 C CA . GLU A 1 121 ? -15.445 -14.092 7.316 1.00 95.88 121 GLU A CA 1
ATOM 997 C C . GLU A 1 121 ? -14.407 -13.698 6.249 1.00 95.88 121 GLU A C 1
ATOM 999 O O . GLU A 1 121 ? -13.511 -14.482 5.931 1.00 95.88 121 GLU A O 1
ATOM 1004 N N . TYR A 1 122 ? -14.455 -12.459 5.743 1.00 97.44 122 TYR A N 1
ATOM 1005 C CA . TYR A 1 122 ? -13.492 -11.943 4.768 1.00 97.44 122 TYR A CA 1
ATOM 1006 C C . TYR A 1 122 ? -12.325 -11.183 5.400 1.00 97.44 122 TYR A C 1
ATOM 1008 O O . TYR A 1 122 ? -11.288 -11.017 4.752 1.00 97.44 122 TYR A O 1
ATOM 1016 N N . ARG A 1 123 ? -12.450 -10.722 6.653 1.00 95.19 123 ARG A N 1
ATOM 1017 C CA . ARG A 1 123 ? -11.458 -9.831 7.284 1.00 95.19 123 ARG A CA 1
ATOM 1018 C C . ARG A 1 123 ? -10.074 -10.457 7.309 1.00 95.19 123 ARG A C 1
ATOM 1020 O O . ARG A 1 123 ? -9.114 -9.780 6.976 1.00 95.19 123 ARG A O 1
ATOM 1027 N N . LYS A 1 124 ? -9.960 -11.744 7.654 1.00 95.19 124 LYS A N 1
ATOM 1028 C CA . LYS A 1 124 ? -8.661 -12.434 7.721 1.00 95.19 124 LYS A CA 1
ATOM 1029 C C . LYS A 1 124 ? -8.016 -12.598 6.346 1.00 95.19 124 LYS A C 1
ATOM 1031 O O . LYS A 1 124 ? -6.801 -12.439 6.244 1.00 95.19 124 LYS A O 1
ATOM 1036 N N . ILE A 1 125 ? -8.812 -12.924 5.324 1.00 96.50 125 ILE A N 1
ATOM 1037 C CA . ILE A 1 125 ? -8.299 -13.296 4.000 1.00 96.50 125 ILE A CA 1
ATOM 1038 C C . ILE A 1 125 ? -8.038 -12.085 3.094 1.00 96.50 125 ILE A C 1
ATOM 1040 O O . ILE A 1 125 ? -7.144 -12.144 2.258 1.00 96.50 125 ILE A O 1
ATOM 1044 N N . LEU A 1 126 ? -8.781 -10.986 3.282 1.00 97.62 126 LEU A N 1
ATOM 1045 C CA . LEU A 1 126 ? -8.615 -9.732 2.538 1.00 97.62 126 LEU A CA 1
ATOM 1046 C C . LEU A 1 126 ? -7.747 -8.697 3.262 1.00 97.62 126 LEU A C 1
ATOM 1048 O O . LEU A 1 126 ? -7.496 -7.632 2.697 1.00 97.62 126 LEU A O 1
ATOM 1052 N N . HIS A 1 127 ? -7.295 -8.968 4.492 1.00 96.88 127 HIS A N 1
ATOM 1053 C CA . HIS A 1 127 ? -6.367 -8.066 5.171 1.00 96.88 127 HIS A CA 1
ATOM 1054 C C . HIS A 1 127 ? -5.057 -7.991 4.378 1.00 96.88 127 HIS A C 1
ATOM 1056 O O . HIS A 1 127 ? -4.416 -9.028 4.188 1.00 96.88 127 HIS A O 1
ATOM 1062 N N . PRO A 1 128 ? -4.614 -6.802 3.937 1.00 95.75 128 PRO A N 1
ATOM 1063 C CA . PRO A 1 128 ? -3.435 -6.703 3.085 1.00 95.75 128 PRO A CA 1
ATOM 1064 C C . PRO A 1 128 ? -2.139 -7.074 3.823 1.00 95.75 128 PRO A C 1
ATOM 1066 O O . PRO A 1 128 ? -1.183 -7.521 3.198 1.00 95.75 128 PRO A O 1
ATOM 1069 N N . ASP A 1 129 ? -2.104 -6.950 5.149 1.00 95.69 129 ASP A N 1
ATOM 1070 C CA . ASP A 1 129 ? -0.935 -7.357 5.943 1.00 95.69 129 ASP A CA 1
ATOM 1071 C C . ASP A 1 129 ? -0.767 -8.881 6.060 1.00 95.69 129 ASP A C 1
ATOM 1073 O O . ASP A 1 129 ? 0.253 -9.345 6.564 1.00 95.69 129 ASP A O 1
ATOM 1077 N N . HIS A 1 130 ? -1.767 -9.668 5.651 1.00 93.62 130 HIS A N 1
ATOM 1078 C CA . HIS A 1 130 ? -1.746 -11.123 5.775 1.00 93.62 130 HIS A CA 1
ATOM 1079 C C . HIS A 1 130 ? -1.458 -11.797 4.434 1.00 93.62 130 HIS A C 1
ATOM 1081 O O . HIS A 1 130 ? -1.937 -11.367 3.389 1.00 93.62 130 HIS A O 1
ATOM 1087 N N . ASP A 1 131 ? -0.780 -12.946 4.470 1.00 91.81 131 ASP A N 1
ATOM 1088 C CA . ASP A 1 131 ? -0.387 -13.674 3.254 1.00 91.81 131 ASP A CA 1
ATOM 1089 C C . ASP A 1 131 ? -1.560 -14.214 2.428 1.00 91.81 131 ASP A C 1
ATOM 1091 O O . ASP A 1 131 ? -1.416 -14.462 1.234 1.00 91.81 131 ASP A O 1
ATOM 1095 N N . HIS A 1 132 ? -2.744 -14.369 3.026 1.00 94.31 132 HIS A N 1
ATOM 1096 C CA . HIS A 1 132 ? -3.916 -14.918 2.339 1.00 94.31 132 HIS A CA 1
ATOM 1097 C C . HIS A 1 132 ? -4.288 -14.105 1.089 1.00 94.31 132 HIS A C 1
ATOM 1099 O O . HIS A 1 132 ? -4.663 -14.698 0.074 1.00 94.31 132 HIS A O 1
ATOM 1105 N N . ILE A 1 133 ? -4.113 -12.776 1.126 1.00 95.38 133 ILE A N 1
ATOM 1106 C CA . ILE A 1 133 ? -4.439 -11.882 0.008 1.00 95.38 133 ILE A CA 1
ATOM 1107 C C . ILE A 1 133 ? -3.624 -12.210 -1.254 1.00 95.38 133 ILE A C 1
ATOM 1109 O O . ILE A 1 133 ? -4.143 -12.079 -2.364 1.00 95.38 133 ILE A O 1
ATOM 1113 N N . LYS A 1 134 ? -2.396 -12.731 -1.086 1.00 93.81 134 LYS A N 1
ATOM 1114 C CA . LYS A 1 134 ? -1.486 -13.147 -2.169 1.00 93.81 134 LYS A CA 1
ATOM 1115 C C . LYS A 1 134 ? -2.059 -14.307 -2.994 1.00 93.81 134 LYS A C 1
ATOM 1117 O O . LYS A 1 134 ? -1.717 -14.475 -4.153 1.00 93.81 134 LYS A O 1
ATOM 1122 N N . SER A 1 135 ? -2.953 -15.109 -2.406 1.00 94.38 135 SER A N 1
ATOM 1123 C CA . SER A 1 135 ? -3.644 -16.206 -3.104 1.00 94.38 135 SER A CA 1
ATOM 1124 C C . SER A 1 135 ? -4.962 -15.782 -3.766 1.00 94.38 135 SER A C 1
ATOM 1126 O O . SER A 1 135 ? -5.507 -16.508 -4.604 1.00 94.38 135 SER A O 1
ATOM 1128 N N . ILE A 1 136 ? -5.502 -14.623 -3.376 1.00 97.44 136 ILE A N 1
ATOM 1129 C CA . ILE A 1 136 ? -6.780 -14.102 -3.876 1.00 97.44 136 ILE A CA 1
ATOM 1130 C C . ILE A 1 136 ? -6.561 -13.271 -5.131 1.00 97.44 136 ILE A C 1
ATOM 1132 O O . ILE A 1 136 ? -7.328 -13.407 -6.084 1.00 97.44 136 ILE A O 1
ATOM 1136 N N . PHE A 1 137 ? -5.525 -12.433 -5.138 1.00 97.81 137 PHE A N 1
ATOM 1137 C CA . PHE A 1 137 ? -5.168 -11.616 -6.288 1.00 97.81 137 PHE A CA 1
ATOM 1138 C C . PHE A 1 137 ? -3.818 -12.039 -6.846 1.00 97.81 137 PHE A C 1
ATOM 1140 O O . PHE A 1 137 ? -2.882 -12.309 -6.101 1.00 97.81 137 PHE A O 1
ATOM 1147 N N . VAL A 1 138 ? -3.732 -12.077 -8.169 1.00 96.12 138 VAL A N 1
ATOM 1148 C CA . VAL A 1 138 ? -2.536 -12.466 -8.923 1.00 96.12 138 VAL A CA 1
ATOM 1149 C C . VAL A 1 138 ? -2.324 -11.481 -10.064 1.00 96.12 138 VAL A C 1
ATOM 1151 O O . VAL A 1 138 ? -3.280 -10.831 -10.489 1.00 96.12 138 VAL A O 1
ATOM 1154 N N . ARG A 1 139 ? -1.100 -11.362 -10.581 1.00 94.81 139 ARG A N 1
ATOM 1155 C CA . ARG A 1 139 ? -0.881 -10.697 -11.871 1.00 94.81 139 ARG A CA 1
ATOM 1156 C C . ARG A 1 139 ? -0.910 -11.711 -13.001 1.00 94.81 139 ARG A C 1
ATOM 1158 O O . ARG A 1 139 ? -0.435 -12.828 -12.838 1.00 94.81 139 ARG A O 1
ATOM 1165 N N . ASP A 1 140 ? -1.498 -11.322 -14.125 1.00 93.56 140 ASP A N 1
ATOM 1166 C CA . ASP A 1 140 ? -1.391 -12.088 -15.364 1.00 93.56 140 ASP A CA 1
ATOM 1167 C C . ASP A 1 140 ? -0.107 -11.744 -16.137 1.00 93.56 140 ASP A C 1
ATOM 1169 O O . ASP A 1 140 ? 0.647 -10.846 -15.761 1.00 93.56 140 ASP A O 1
ATOM 1173 N N . ASN A 1 141 ? 0.101 -12.419 -17.270 1.00 91.69 141 ASN A N 1
ATOM 1174 C CA . ASN A 1 141 ? 1.251 -12.201 -18.159 1.00 91.69 141 ASN A CA 1
ATOM 1175 C C . ASN A 1 141 ? 1.292 -10.798 -18.797 1.00 91.69 141 ASN A C 1
ATOM 1177 O O . ASN A 1 141 ? 2.261 -10.454 -19.464 1.00 91.69 141 ASN A O 1
ATOM 1181 N N . TYR A 1 142 ? 0.243 -9.991 -18.617 1.00 92.56 142 TYR A N 1
ATOM 1182 C CA . TYR A 1 142 ? 0.169 -8.601 -19.061 1.00 92.56 142 TYR A CA 1
ATOM 1183 C C . TYR A 1 142 ? 0.275 -7.626 -17.884 1.00 92.56 142 TYR A C 1
ATOM 1185 O O . TYR A 1 142 ? -0.056 -6.451 -18.035 1.00 92.56 142 TYR A O 1
ATOM 1193 N N . PHE A 1 143 ? 0.714 -8.093 -16.712 1.00 93.81 143 PHE A N 1
ATOM 1194 C CA . PHE A 1 143 ? 0.858 -7.320 -15.480 1.00 93.81 143 PHE A CA 1
ATOM 1195 C C . PHE A 1 143 ? -0.455 -6.789 -14.895 1.00 93.81 143 PHE A C 1
ATOM 1197 O O . PHE A 1 143 ? -0.432 -5.897 -14.046 1.00 93.81 143 PHE A O 1
ATOM 1204 N N . ARG A 1 144 ? -1.621 -7.294 -15.301 1.00 95.81 144 ARG A N 1
ATOM 1205 C CA . ARG A 1 144 ? -2.912 -6.861 -14.744 1.00 95.81 144 ARG A CA 1
ATOM 1206 C C . ARG A 1 144 ? -3.208 -7.635 -13.472 1.00 95.81 144 ARG A C 1
ATOM 1208 O O . ARG A 1 144 ? -3.094 -8.856 -13.460 1.00 95.81 144 ARG A O 1
ATOM 1215 N N . ILE A 1 145 ? -3.652 -6.943 -12.424 1.00 97.81 145 ILE A N 1
ATOM 1216 C CA . ILE A 1 145 ? -4.147 -7.606 -11.214 1.00 97.81 145 ILE A CA 1
ATOM 1217 C C . ILE A 1 145 ? -5.490 -8.264 -11.544 1.00 97.81 145 ILE A C 1
ATOM 1219 O O . ILE A 1 145 ? -6.423 -7.597 -11.996 1.00 97.81 145 ILE A O 1
ATOM 1223 N N . GLN A 1 146 ? -5.607 -9.558 -11.278 1.00 97.50 146 GLN A N 1
ATOM 1224 C CA . GLN A 1 146 ? -6.808 -10.361 -11.467 1.00 97.50 146 GLN A CA 1
ATOM 1225 C C . GLN A 1 146 ? -7.188 -11.092 -10.181 1.00 97.50 146 GLN A C 1
ATOM 1227 O O . GLN A 1 146 ? -6.352 -11.336 -9.313 1.00 97.50 146 GLN A O 1
ATOM 1232 N N . ILE A 1 147 ? -8.462 -11.466 -10.073 1.00 98.25 147 ILE A N 1
ATOM 1233 C CA . ILE A 1 147 ? -8.926 -12.405 -9.049 1.00 98.25 147 ILE A CA 1
ATOM 1234 C C . ILE A 1 147 ? -8.498 -13.807 -9.484 1.00 98.25 147 ILE A C 1
ATOM 1236 O O . ILE A 1 147 ? -8.733 -14.194 -10.630 1.00 98.25 147 ILE A O 1
ATOM 1240 N N . SER A 1 148 ? -7.893 -14.578 -8.585 1.00 97.19 148 SER A N 1
ATOM 1241 C CA . SER A 1 148 ? -7.474 -15.941 -8.894 1.00 97.19 148 SER A CA 1
ATOM 1242 C C . SER A 1 148 ? -8.675 -16.840 -9.204 1.00 97.19 148 SER A C 1
ATOM 1244 O O . SER A 1 148 ? -9.803 -16.617 -8.748 1.00 97.19 148 SER A O 1
ATOM 1246 N N . SER A 1 149 ? -8.436 -17.890 -9.992 1.00 96.50 149 SER A N 1
ATOM 1247 C CA . SER A 1 149 ? -9.483 -18.792 -10.488 1.00 96.50 149 SER A CA 1
ATOM 1248 C C . SER A 1 149 ? -10.361 -19.371 -9.373 1.00 96.50 149 SER A C 1
ATOM 1250 O O . SER A 1 149 ? -11.572 -19.493 -9.557 1.00 96.50 149 SER A O 1
ATOM 1252 N N . ARG A 1 150 ? -9.774 -19.644 -8.200 1.00 96.62 150 ARG A N 1
ATOM 1253 C CA . ARG A 1 150 ? -10.458 -20.147 -7.000 1.00 96.62 150 ARG A CA 1
ATOM 1254 C C . ARG A 1 150 ? -11.536 -19.200 -6.467 1.00 96.62 150 ARG A C 1
ATOM 1256 O O . ARG A 1 150 ? -12.535 -19.668 -5.933 1.00 96.62 150 ARG A O 1
ATOM 1263 N N . TYR A 1 151 ? -11.339 -17.889 -6.589 1.00 97.19 151 TYR A N 1
ATOM 1264 C CA . TYR A 1 151 ? -12.213 -16.880 -5.982 1.00 97.19 151 TYR A CA 1
ATOM 1265 C C . TYR A 1 151 ? -13.016 -16.071 -7.006 1.00 97.19 151 TYR A C 1
ATOM 1267 O O . TYR A 1 151 ? -13.784 -15.190 -6.623 1.00 97.19 151 TYR A O 1
ATOM 1275 N N . ARG A 1 152 ? -12.891 -16.378 -8.305 1.00 95.69 152 ARG A N 1
ATOM 1276 C CA . ARG A 1 152 ? -13.497 -15.609 -9.409 1.00 95.69 152 ARG A CA 1
ATOM 1277 C C . ARG A 1 152 ? -15.025 -15.510 -9.374 1.00 95.69 152 ARG A C 1
ATOM 1279 O O . ARG A 1 152 ? -15.577 -14.643 -10.038 1.00 95.69 152 ARG A O 1
ATOM 1286 N N . THR A 1 153 ? -1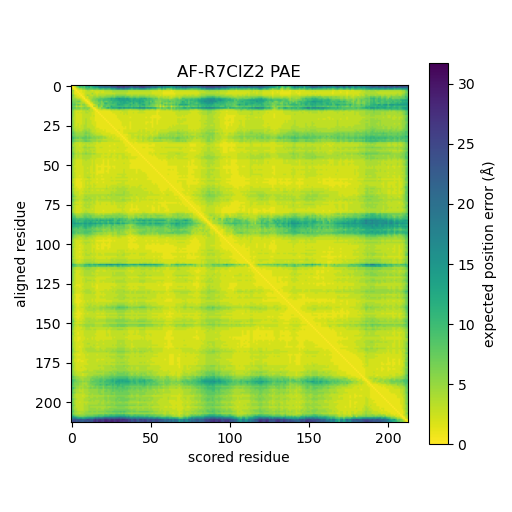5.700 -16.405 -8.651 1.00 97.62 153 THR A N 1
ATOM 1287 C CA . THR A 1 153 ? -17.162 -16.416 -8.474 1.00 97.62 153 THR A CA 1
ATOM 1288 C C . THR A 1 153 ? -17.599 -15.917 -7.097 1.00 97.62 153 THR A C 1
ATOM 1290 O O . THR A 1 153 ? -18.797 -15.808 -6.849 1.00 97.62 153 THR A O 1
ATOM 1293 N N . ASN A 1 154 ? -16.664 -15.596 -6.192 1.00 98.44 154 ASN A N 1
ATOM 1294 C CA . ASN A 1 154 ? -17.011 -15.104 -4.864 1.00 98.44 154 ASN A CA 1
ATOM 1295 C C . ASN A 1 154 ? -17.499 -13.642 -4.958 1.00 98.44 154 ASN A C 1
ATOM 1297 O O . ASN A 1 154 ? -16.716 -12.758 -5.322 1.00 98.44 154 ASN A O 1
ATOM 1301 N N . PRO A 1 155 ? -18.763 -13.351 -4.604 1.00 98.12 155 PRO A N 1
ATOM 1302 C CA . PRO A 1 155 ? -19.367 -12.047 -4.859 1.00 98.12 155 PRO A CA 1
ATOM 1303 C C . PRO A 1 155 ? -18.695 -10.912 -4.079 1.00 98.12 155 PRO A C 1
ATOM 1305 O O . PRO A 1 155 ? -18.514 -9.821 -4.626 1.00 98.12 155 PRO A O 1
ATOM 1308 N N . PHE A 1 156 ? -18.273 -11.153 -2.834 1.00 98.44 156 PHE A N 1
ATOM 1309 C CA . PHE A 1 156 ? -17.647 -10.114 -2.019 1.00 98.44 156 PHE A CA 1
ATOM 1310 C C . PHE A 1 156 ? -16.206 -9.832 -2.457 1.00 98.44 156 PHE A C 1
ATOM 1312 O O . PHE A 1 156 ? -15.802 -8.674 -2.523 1.00 98.44 156 PHE A O 1
ATOM 1319 N N . ILE A 1 157 ? -15.439 -10.855 -2.845 1.00 98.50 157 ILE A N 1
ATOM 1320 C CA . ILE A 1 157 ? -14.092 -10.660 -3.408 1.00 98.50 157 ILE A CA 1
ATOM 1321 C C . ILE A 1 157 ? -14.171 -9.867 -4.719 1.00 98.50 157 ILE A C 1
ATOM 1323 O O . ILE A 1 157 ? -13.390 -8.936 -4.921 1.00 98.50 157 ILE A O 1
ATOM 1327 N N . ILE A 1 158 ? -15.157 -10.160 -5.575 1.00 98.56 158 ILE A N 1
ATOM 1328 C CA . ILE A 1 158 ? -15.427 -9.375 -6.789 1.00 98.56 158 ILE A CA 1
ATOM 1329 C C . ILE A 1 158 ? -15.778 -7.926 -6.435 1.00 98.56 158 ILE A C 1
ATOM 1331 O O . ILE A 1 158 ? -15.273 -6.996 -7.069 1.00 98.56 158 ILE A O 1
ATOM 1335 N N . GLN A 1 159 ? -16.625 -7.711 -5.426 1.00 98.00 159 GLN A N 1
ATOM 1336 C CA . GLN A 1 159 ? -16.979 -6.372 -4.959 1.00 98.00 159 GLN A CA 1
ATOM 1337 C C . GLN A 1 159 ? -15.752 -5.615 -4.443 1.00 98.00 159 GLN A C 1
ATOM 1339 O O . GLN A 1 159 ? -15.551 -4.471 -4.842 1.00 98.00 159 GLN A O 1
ATOM 1344 N N . PHE A 1 160 ? -14.925 -6.240 -3.603 1.00 98.25 160 PHE A N 1
ATOM 1345 C CA . PHE A 1 160 ? -13.702 -5.659 -3.051 1.00 98.25 160 PHE A CA 1
ATOM 1346 C C . PHE A 1 160 ? -12.719 -5.271 -4.164 1.00 98.25 160 PHE A C 1
ATOM 1348 O O . PHE A 1 160 ? -12.261 -4.129 -4.215 1.00 98.25 160 PHE A O 1
ATOM 1355 N N . TYR A 1 161 ? -12.482 -6.178 -5.115 1.00 98.44 161 TYR A N 1
ATOM 1356 C CA . TYR A 1 161 ? -11.651 -5.947 -6.299 1.00 98.44 161 TYR A CA 1
ATOM 1357 C C . TYR A 1 161 ? -12.137 -4.754 -7.133 1.00 98.44 161 TYR A C 1
ATOM 1359 O O . TYR A 1 161 ? -11.355 -3.858 -7.467 1.00 98.44 161 TYR A O 1
ATOM 1367 N N . LYS A 1 162 ? -13.442 -4.712 -7.438 1.00 97.56 162 LYS A N 1
ATOM 1368 C CA . LYS A 1 162 ? -14.066 -3.618 -8.198 1.00 97.56 162 LYS A CA 1
ATOM 1369 C C . LYS A 1 162 ? -14.031 -2.303 -7.426 1.00 97.56 162 LYS A C 1
ATOM 1371 O O . LYS A 1 162 ? -13.749 -1.266 -8.019 1.00 97.56 162 LYS A O 1
ATOM 1376 N N . LYS A 1 163 ? -14.289 -2.339 -6.115 1.00 96.81 163 LYS A N 1
ATOM 1377 C CA . LYS A 1 163 ? -14.269 -1.157 -5.249 1.00 96.81 163 LYS A CA 1
ATOM 1378 C C . LYS A 1 163 ? -12.888 -0.545 -5.186 1.00 96.81 163 LYS A C 1
ATOM 1380 O O . LYS A 1 163 ? -12.782 0.643 -5.402 1.00 96.81 163 LYS A O 1
ATOM 1385 N N . LEU A 1 164 ? -11.833 -1.323 -4.995 1.00 96.94 164 LEU A N 1
ATOM 1386 C CA . LEU A 1 164 ? -10.465 -0.799 -5.033 1.00 96.94 164 LEU A CA 1
ATOM 1387 C C . LEU A 1 164 ? -9.994 -0.402 -6.440 1.00 96.94 164 LEU A C 1
ATOM 1389 O O . LEU A 1 164 ? -8.961 0.250 -6.565 1.00 96.94 164 LEU A O 1
ATOM 1393 N N . LYS A 1 165 ? -10.741 -0.777 -7.487 1.00 96.75 165 LYS A N 1
ATOM 1394 C CA . LYS A 1 165 ? -10.345 -0.658 -8.896 1.00 96.75 165 LYS A CA 1
ATOM 1395 C C . LYS A 1 165 ? -9.012 -1.361 -9.193 1.00 96.75 165 LYS A C 1
ATOM 1397 O O . LYS A 1 165 ? -8.236 -0.882 -10.013 1.00 96.75 165 LYS A O 1
ATOM 1402 N N . LEU A 1 166 ? -8.758 -2.520 -8.577 1.00 97.31 166 LEU A N 1
ATOM 1403 C CA . LEU A 1 166 ? -7.476 -3.234 -8.720 1.00 97.31 166 LEU A CA 1
ATOM 1404 C C . LEU A 1 166 ? -7.154 -3.613 -10.176 1.00 97.31 166 LEU A C 1
ATOM 1406 O O . LEU A 1 166 ? -5.993 -3.602 -10.569 1.00 97.31 166 LEU A O 1
ATOM 1410 N N . GLY A 1 167 ? -8.174 -3.885 -10.992 1.00 95.75 167 GLY A N 1
ATOM 1411 C CA . GLY A 1 167 ? -8.022 -4.167 -12.425 1.00 95.75 167 GLY A CA 1
ATOM 1412 C C . GLY A 1 167 ? -7.807 -2.952 -13.324 1.00 95.75 167 GLY A C 1
ATOM 1413 O O . GLY A 1 167 ? -7.761 -3.105 -14.541 1.00 95.75 167 GLY A O 1
ATOM 1414 N N . HIS A 1 168 ? -7.745 -1.742 -12.769 1.00 94.81 168 HIS A N 1
ATOM 1415 C CA . HIS A 1 168 ? -7.593 -0.529 -13.562 1.00 94.81 168 HIS A CA 1
ATOM 1416 C C . HIS A 1 168 ? -6.197 -0.456 -14.196 1.00 94.81 168 HIS A C 1
ATOM 1418 O O . HIS A 1 168 ? -5.197 -0.767 -13.546 1.00 94.81 168 HIS A O 1
ATOM 1424 N N . TYR A 1 169 ? -6.118 0.017 -15.444 1.00 92.44 169 TYR A N 1
ATOM 1425 C CA . TYR A 1 169 ? -4.875 0.039 -16.233 1.00 92.44 169 TYR A CA 1
ATOM 1426 C C . TYR A 1 169 ? -3.736 0.815 -15.559 1.00 92.44 169 TYR A C 1
ATOM 1428 O O . TYR A 1 169 ? -2.567 0.551 -15.815 1.00 92.44 169 TYR A O 1
ATOM 1436 N N . ILE A 1 170 ? -4.050 1.751 -14.663 1.00 93.19 170 ILE A N 1
ATOM 1437 C CA . ILE A 1 170 ? -3.025 2.496 -13.927 1.00 93.19 170 ILE A CA 1
ATOM 1438 C C . ILE A 1 170 ? -2.163 1.591 -13.053 1.00 93.19 170 ILE A C 1
ATOM 1440 O O . ILE A 1 170 ? -0.958 1.775 -12.993 1.00 93.19 170 ILE A O 1
ATOM 1444 N 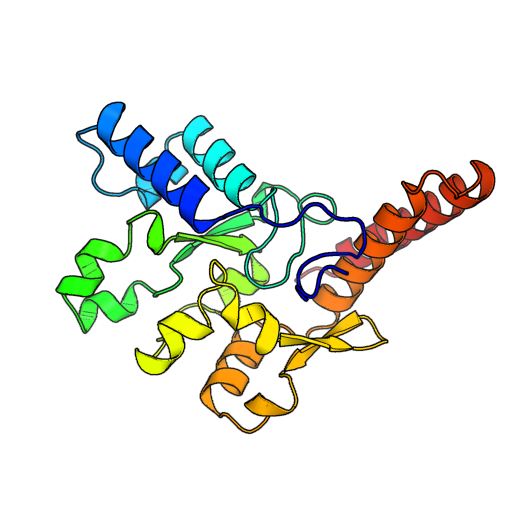N . HIS A 1 171 ? -2.748 0.562 -12.436 1.00 95.19 171 HIS A N 1
ATOM 1445 C CA . HIS A 1 171 ? -2.001 -0.396 -11.622 1.00 95.19 171 HIS A CA 1
ATOM 1446 C C . HIS A 1 171 ? -1.166 -1.357 -12.464 1.00 95.19 171 HIS A C 1
ATOM 1448 O O . HIS A 1 171 ? -0.184 -1.915 -11.972 1.00 95.19 171 HIS A O 1
ATOM 1454 N N . GLN A 1 172 ? -1.567 -1.571 -13.716 1.00 94.88 172 GLN A N 1
ATOM 1455 C CA . GLN A 1 172 ? -0.778 -2.295 -14.703 1.00 94.88 172 GLN A CA 1
ATOM 1456 C C . GLN A 1 172 ? 0.424 -1.445 -15.133 1.00 94.88 172 GLN A C 1
ATOM 1458 O O . GLN A 1 172 ? 1.553 -1.921 -15.083 1.00 94.88 172 GLN A O 1
ATOM 1463 N N . LEU A 1 173 ? 0.192 -0.176 -15.483 1.00 94.69 173 LEU A N 1
ATOM 1464 C CA . LEU A 1 173 ? 1.233 0.757 -15.912 1.00 94.69 173 LEU A CA 1
ATOM 1465 C C . LEU A 1 173 ? 2.251 1.042 -14.800 1.00 94.69 173 LEU A C 1
ATOM 1467 O O . LEU A 1 173 ? 3.450 0.937 -15.037 1.00 94.69 173 LEU A O 1
ATOM 1471 N N . ASP A 1 174 ? 1.784 1.344 -13.586 1.00 95.12 174 ASP A N 1
ATOM 1472 C CA . ASP A 1 174 ? 2.643 1.587 -12.421 1.00 95.12 174 ASP A CA 1
ATOM 1473 C C . ASP A 1 174 ? 3.554 0.375 -12.140 1.00 95.12 174 ASP A C 1
ATOM 1475 O O . ASP A 1 174 ? 4.738 0.530 -11.833 1.00 95.12 174 ASP A O 1
ATOM 1479 N N . PHE A 1 175 ? 3.019 -0.844 -12.273 1.00 94.75 175 PHE A N 1
ATOM 1480 C CA . PHE A 1 175 ? 3.793 -2.068 -12.072 1.00 94.75 175 PHE A CA 1
ATOM 1481 C C . PHE A 1 175 ? 4.801 -2.306 -13.190 1.00 94.75 175 PHE A C 1
ATOM 1483 O O . PHE A 1 175 ? 5.958 -2.563 -12.890 1.00 94.75 175 PHE A O 1
ATOM 1490 N N . LEU A 1 176 ? 4.394 -2.152 -14.454 1.00 94.19 176 LEU A N 1
ATOM 1491 C CA . LEU A 1 176 ? 5.289 -2.285 -15.604 1.00 94.19 176 LEU A CA 1
ATOM 1492 C C . LEU A 1 176 ? 6.495 -1.344 -15.494 1.00 94.19 176 LEU A C 1
ATOM 1494 O O . LEU A 1 176 ? 7.622 -1.764 -15.721 1.00 94.19 176 LEU A O 1
ATOM 1498 N N . ILE A 1 177 ? 6.273 -0.084 -15.114 1.00 94.94 177 ILE A N 1
ATOM 1499 C CA . ILE A 1 177 ? 7.370 0.870 -14.901 1.00 94.94 177 ILE A CA 1
ATOM 1500 C C . ILE A 1 177 ? 8.309 0.365 -13.798 1.00 94.94 177 ILE A C 1
ATOM 1502 O O . ILE A 1 177 ? 9.524 0.418 -13.958 1.00 94.94 177 ILE A O 1
ATOM 1506 N N . THR A 1 178 ? 7.755 -0.161 -12.703 1.00 92.62 178 THR A N 1
ATOM 1507 C CA . THR A 1 178 ? 8.562 -0.676 -11.587 1.00 92.62 178 THR A CA 1
ATOM 1508 C C . THR A 1 178 ? 9.331 -1.951 -11.967 1.00 92.62 178 THR A C 1
ATOM 1510 O O . THR A 1 178 ? 10.452 -2.137 -11.506 1.00 92.62 178 THR A O 1
ATOM 1513 N N . GLU A 1 179 ? 8.772 -2.813 -12.818 1.00 91.62 179 GLU A N 1
ATOM 1514 C CA . GLU A 1 179 ? 9.476 -3.969 -13.393 1.00 91.62 179 GLU A CA 1
ATOM 1515 C C . GLU A 1 179 ? 10.638 -3.534 -14.291 1.00 91.62 179 GLU A C 1
ATOM 1517 O O . GLU A 1 179 ? 11.738 -4.066 -14.179 1.00 91.62 179 GLU A O 1
ATOM 1522 N N . ILE A 1 180 ? 10.434 -2.515 -15.135 1.00 93.12 180 ILE A N 1
ATOM 1523 C CA . ILE A 1 180 ? 11.503 -1.959 -15.978 1.00 93.12 180 ILE A CA 1
ATOM 1524 C C . ILE A 1 180 ? 12.633 -1.386 -15.113 1.00 93.12 180 ILE A C 1
ATOM 1526 O O . ILE A 1 180 ? 13.799 -1.646 -15.405 1.00 93.12 180 ILE A O 1
ATOM 1530 N N . ASP A 1 181 ? 12.308 -0.647 -14.047 1.00 91.06 181 ASP A N 1
ATOM 1531 C CA . ASP A 1 181 ? 13.307 -0.149 -13.090 1.00 91.06 181 ASP A CA 1
ATOM 1532 C C . ASP A 1 181 ? 14.065 -1.303 -12.427 1.00 91.06 181 ASP A C 1
ATOM 1534 O O . ASP A 1 181 ? 15.293 -1.315 -12.395 1.00 91.06 181 ASP A O 1
ATOM 1538 N N . SER A 1 182 ? 13.333 -2.312 -11.949 1.00 88.50 182 SER A N 1
ATOM 1539 C CA . SER A 1 182 ? 13.911 -3.484 -11.293 1.00 88.50 182 SER A CA 1
ATOM 1540 C C . SER A 1 182 ? 14.850 -4.260 -12.221 1.00 88.50 182 SER A C 1
ATOM 1542 O O . SER A 1 182 ? 15.917 -4.708 -11.796 1.00 88.50 182 SER A O 1
ATOM 1544 N N . LEU A 1 183 ? 14.485 -4.383 -13.498 1.00 89.69 183 LEU A N 1
ATOM 1545 C CA . LEU A 1 183 ? 15.334 -4.972 -14.524 1.00 89.69 183 LEU A CA 1
ATOM 1546 C C . LEU A 1 183 ? 16.571 -4.107 -14.787 1.00 89.69 183 LEU A C 1
ATOM 1548 O O . LEU A 1 183 ? 17.673 -4.643 -14.876 1.00 89.69 183 LEU A O 1
ATOM 1552 N N . ALA A 1 184 ? 16.410 -2.785 -14.887 1.00 89.56 184 ALA A N 1
ATOM 1553 C CA . ALA A 1 184 ? 17.518 -1.858 -15.103 1.00 89.56 184 ALA A CA 1
ATOM 1554 C C . ALA A 1 184 ? 18.546 -1.914 -13.964 1.00 89.56 184 ALA A C 1
ATOM 1556 O O . ALA A 1 184 ? 19.743 -1.805 -14.226 1.00 89.56 184 ALA A O 1
ATOM 1557 N N . ASP A 1 185 ? 18.100 -2.132 -12.727 1.00 86.06 185 ASP A N 1
ATOM 1558 C CA . ASP A 1 185 ? 18.969 -2.241 -11.555 1.00 86.06 185 ASP A CA 1
ATOM 1559 C C . ASP A 1 185 ? 19.776 -3.547 -11.511 1.00 86.06 185 ASP A C 1
ATOM 1561 O O . ASP A 1 185 ? 20.844 -3.586 -10.894 1.00 86.06 185 ASP A O 1
ATOM 1565 N N . SER A 1 186 ? 19.338 -4.583 -12.230 1.00 86.25 186 SER A N 1
ATOM 1566 C CA . SER A 1 186 ? 19.977 -5.899 -12.247 1.00 86.25 186 SER A CA 1
ATOM 1567 C C . SER A 1 186 ? 21.449 -5.851 -12.679 1.00 86.25 186 SER A C 1
ATOM 1569 O O . SER A 1 186 ? 21.825 -5.179 -13.643 1.00 86.25 186 SER A O 1
ATOM 1571 N N . SER A 1 187 ? 22.305 -6.596 -11.974 1.00 83.19 187 SER A N 1
ATOM 1572 C CA . SER A 1 187 ? 23.758 -6.620 -12.206 1.00 83.19 187 SER A CA 1
ATOM 1573 C C . SER A 1 187 ? 24.160 -7.258 -13.539 1.00 83.19 187 SER A C 1
ATOM 1575 O O . SER A 1 187 ? 25.266 -7.019 -14.016 1.00 83.19 187 SER A O 1
ATOM 1577 N N . VAL A 1 188 ? 23.269 -8.038 -14.160 1.00 89.38 188 VAL A N 1
ATOM 1578 C CA . VAL A 1 188 ? 23.522 -8.709 -15.448 1.00 89.38 188 VAL A CA 1
ATOM 1579 C C . VAL A 1 188 ? 23.268 -7.806 -16.659 1.00 89.38 188 VAL A C 1
ATOM 1581 O O . VAL A 1 188 ? 23.632 -8.159 -17.779 1.00 89.38 188 VAL A O 1
ATOM 1584 N N . ILE A 1 189 ? 22.632 -6.647 -16.461 1.00 91.19 189 ILE A N 1
ATOM 1585 C CA . ILE A 1 189 ? 22.286 -5.718 -17.537 1.00 91.19 189 ILE A CA 1
ATOM 1586 C C . ILE A 1 189 ? 23.442 -4.751 -17.799 1.00 91.19 189 ILE A C 1
ATOM 1588 O O . ILE A 1 189 ? 23.929 -4.069 -16.891 1.00 91.19 189 ILE A O 1
ATOM 1592 N N . SER A 1 190 ? 23.855 -4.660 -19.068 1.00 94.00 190 SER A N 1
ATOM 1593 C CA . SER A 1 190 ? 24.939 -3.771 -19.492 1.00 94.00 190 SER A CA 1
ATOM 1594 C C . SER A 1 190 ? 24.591 -2.291 -19.263 1.00 94.00 190 SER A C 1
ATOM 1596 O O . SER A 1 190 ? 23.414 -1.916 -19.314 1.00 94.00 190 SER A O 1
ATOM 1598 N N . PRO A 1 191 ? 25.590 -1.409 -19.069 1.00 93.75 191 PRO A N 1
ATOM 1599 C CA . PRO A 1 191 ? 25.346 0.020 -18.862 1.00 93.75 191 PRO A CA 1
ATOM 1600 C C . PRO A 1 191 ? 24.514 0.675 -19.974 1.00 93.75 191 PRO A C 1
ATOM 1602 O O . PRO A 1 191 ? 23.641 1.495 -19.694 1.00 93.75 191 PRO A O 1
ATOM 1605 N N . THR A 1 192 ? 24.730 0.275 -21.232 1.00 95.12 192 THR A N 1
ATOM 1606 C CA . THR A 1 192 ? 23.971 0.784 -22.383 1.00 95.12 192 THR A CA 1
ATOM 1607 C C . THR A 1 192 ? 22.490 0.419 -22.290 1.00 95.12 192 THR A C 1
ATOM 1609 O O . THR A 1 192 ? 21.632 1.288 -22.430 1.00 95.12 192 THR A O 1
ATOM 1612 N N . ILE A 1 193 ? 22.175 -0.851 -22.011 1.00 94.94 193 ILE A N 1
ATOM 1613 C CA . ILE A 1 193 ? 20.785 -1.313 -21.892 1.00 94.94 193 ILE A CA 1
ATOM 1614 C C . ILE A 1 193 ? 20.119 -0.680 -20.666 1.00 94.94 193 ILE A C 1
ATOM 1616 O O . ILE A 1 193 ? 18.983 -0.221 -20.762 1.00 94.94 193 ILE A O 1
ATOM 1620 N N . ARG A 1 194 ? 20.837 -0.573 -19.541 1.00 95.00 194 ARG A N 1
ATOM 1621 C CA . ARG A 1 194 ? 20.367 0.122 -18.333 1.00 95.00 194 ARG A CA 1
ATOM 1622 C C . ARG A 1 194 ? 19.923 1.552 -18.644 1.00 95.00 194 ARG A C 1
ATOM 1624 O O . ARG A 1 194 ? 18.840 1.953 -18.225 1.00 95.00 194 ARG A O 1
ATOM 1631 N N . GLY A 1 195 ? 20.720 2.298 -19.413 1.00 93.94 195 GLY A N 1
ATOM 1632 C CA . GLY A 1 195 ? 20.376 3.656 -19.843 1.00 93.94 195 GLY A CA 1
ATOM 1633 C C . GLY A 1 195 ? 19.081 3.717 -20.661 1.00 93.94 195 GLY A C 1
ATOM 1634 O O . GLY A 1 195 ? 18.218 4.551 -20.385 1.00 93.94 195 GLY A O 1
ATOM 1635 N N . LEU A 1 196 ? 18.905 2.796 -21.615 1.00 96.12 196 LEU A N 1
ATOM 1636 C CA . LEU A 1 196 ? 17.697 2.715 -22.448 1.00 96.12 196 LEU A CA 1
ATOM 1637 C C . LEU A 1 196 ? 16.444 2.350 -21.637 1.00 96.12 196 LEU A C 1
ATOM 1639 O O . LEU A 1 196 ? 15.384 2.953 -21.827 1.00 96.12 196 LEU A O 1
ATOM 1643 N N . LEU A 1 197 ? 16.557 1.396 -20.708 1.00 95.62 197 LEU A N 1
ATOM 1644 C CA . LEU A 1 197 ? 15.460 1.009 -19.816 1.00 95.62 197 LEU A CA 1
ATOM 1645 C C . LEU A 1 197 ? 15.051 2.173 -18.909 1.00 95.62 197 LEU A C 1
ATOM 1647 O O . LEU A 1 197 ? 13.868 2.507 -18.841 1.00 95.62 197 LEU A O 1
ATOM 1651 N N . ALA A 1 198 ? 16.021 2.854 -18.291 1.00 92.62 198 ALA A N 1
ATOM 1652 C CA . ALA A 1 198 ? 15.763 4.015 -17.443 1.00 92.62 198 ALA A CA 1
ATOM 1653 C C . ALA A 1 198 ? 15.084 5.157 -18.221 1.00 92.62 198 ALA A C 1
ATOM 1655 O O . ALA A 1 198 ? 14.119 5.760 -17.742 1.00 92.62 198 ALA A O 1
ATOM 1656 N N . GLN A 1 199 ? 15.536 5.434 -19.450 1.00 94.44 199 GLN A N 1
ATOM 1657 C CA . GLN A 1 199 ? 14.904 6.427 -20.323 1.00 94.44 199 GLN A CA 1
ATOM 1658 C C . GLN A 1 199 ? 13.453 6.046 -20.652 1.00 94.44 199 GLN A C 1
ATOM 1660 O O . GLN A 1 199 ? 12.557 6.888 -20.555 1.00 94.44 199 GLN A O 1
ATOM 1665 N N . THR A 1 200 ? 13.212 4.775 -20.980 1.00 95.19 200 THR A N 1
ATOM 1666 C CA . THR A 1 200 ? 11.876 4.248 -21.291 1.00 95.19 200 THR A CA 1
ATOM 1667 C C . THR A 1 200 ? 10.937 4.365 -20.087 1.00 95.19 200 THR A C 1
ATOM 1669 O O . THR A 1 200 ? 9.836 4.905 -20.210 1.00 95.19 200 THR A O 1
ATOM 1672 N N . ALA A 1 201 ? 11.382 3.939 -18.901 1.00 94.62 201 ALA A N 1
ATOM 1673 C CA . ALA A 1 201 ? 10.615 4.051 -17.661 1.00 94.62 201 ALA A CA 1
ATOM 1674 C C . ALA A 1 201 ? 10.246 5.511 -17.352 1.00 94.62 201 ALA A C 1
ATOM 1676 O O . ALA A 1 201 ? 9.107 5.810 -16.990 1.00 94.62 201 ALA A O 1
ATOM 1677 N N . ASN A 1 202 ? 11.178 6.444 -17.564 1.00 93.25 202 ASN A N 1
ATOM 1678 C CA . ASN A 1 202 ? 10.933 7.870 -17.351 1.00 93.25 202 ASN A CA 1
ATOM 1679 C C . ASN A 1 202 ? 9.913 8.458 -18.334 1.00 93.25 202 ASN A C 1
ATOM 1681 O O . ASN A 1 202 ? 9.033 9.210 -17.912 1.00 93.25 202 ASN A O 1
ATOM 1685 N N . GLN A 1 203 ? 9.961 8.085 -19.616 1.00 93.50 203 GLN A N 1
ATOM 1686 C CA . GLN A 1 203 ? 8.946 8.502 -20.592 1.00 93.50 203 GLN A CA 1
ATOM 1687 C C . GLN A 1 203 ? 7.552 7.976 -20.224 1.00 93.50 203 GLN A C 1
ATOM 1689 O O . GLN A 1 203 ? 6.563 8.713 -20.301 1.00 93.50 203 GLN A O 1
ATOM 1694 N N . LEU A 1 204 ? 7.464 6.719 -19.778 1.00 93.56 204 LEU A N 1
ATOM 1695 C CA . LEU A 1 204 ? 6.210 6.131 -19.310 1.00 93.56 204 LEU A CA 1
ATOM 1696 C C . LEU A 1 204 ? 5.688 6.840 -18.054 1.00 93.56 204 LEU A C 1
ATOM 1698 O O . LEU A 1 204 ? 4.504 7.170 -18.011 1.00 93.56 204 LEU A O 1
ATOM 1702 N N . ARG A 1 205 ? 6.552 7.158 -17.077 1.00 93.06 205 ARG A N 1
ATOM 1703 C CA . ARG A 1 205 ? 6.183 7.949 -15.885 1.00 93.06 205 ARG A CA 1
ATOM 1704 C C . ARG A 1 205 ? 5.621 9.320 -16.246 1.00 93.06 205 ARG A C 1
ATOM 1706 O O . ARG A 1 205 ? 4.598 9.724 -15.699 1.00 93.06 205 ARG A O 1
ATOM 1713 N N . GLN A 1 206 ? 6.260 10.031 -17.174 1.00 90.50 206 GLN A N 1
ATOM 1714 C CA . GLN A 1 206 ? 5.783 11.342 -17.621 1.00 90.50 206 GLN A CA 1
ATOM 1715 C C . GLN A 1 206 ? 4.382 11.238 -18.230 1.00 90.50 206 GLN A C 1
ATOM 1717 O O . GLN A 1 206 ? 3.481 11.960 -17.811 1.00 90.50 206 GLN A O 1
ATOM 1722 N N . LYS A 1 207 ? 4.162 10.286 -19.146 1.00 89.25 207 LYS A N 1
ATOM 1723 C CA . LYS A 1 207 ? 2.835 10.042 -19.737 1.00 89.25 207 LYS A CA 1
ATOM 1724 C C . LYS A 1 207 ? 1.804 9.644 -18.683 1.00 89.25 207 LYS A C 1
ATOM 1726 O O . LYS A 1 207 ? 0.698 10.173 -18.688 1.00 89.25 207 LYS A O 1
ATOM 1731 N N . ARG A 1 208 ? 2.179 8.762 -17.755 1.00 90.44 208 ARG A N 1
ATOM 1732 C CA . ARG A 1 208 ? 1.351 8.333 -16.623 1.00 90.44 208 ARG A CA 1
ATOM 1733 C C . ARG A 1 208 ? 0.873 9.521 -15.786 1.00 90.44 208 ARG A C 1
ATOM 1735 O O . ARG A 1 208 ? -0.281 9.536 -15.381 1.00 90.44 208 ARG A O 1
ATOM 1742 N N . ASN A 1 209 ? 1.733 10.510 -15.547 1.00 85.38 209 ASN A N 1
ATOM 1743 C CA . ASN A 1 209 ? 1.409 11.685 -14.732 1.00 85.38 209 ASN A CA 1
ATOM 1744 C C . ASN A 1 209 ? 0.559 12.739 -15.459 1.00 85.38 209 ASN A C 1
ATOM 1746 O O . ASN A 1 209 ? -0.085 13.542 -14.794 1.00 85.38 209 ASN A O 1
ATOM 1750 N N . LEU A 1 210 ? 0.520 12.733 -16.796 1.00 84.19 210 LEU A N 1
ATOM 1751 C CA . LEU A 1 210 ? -0.392 13.588 -17.572 1.00 84.19 210 LEU A CA 1
ATOM 1752 C C . LEU A 1 210 ? -1.844 13.094 -17.521 1.00 84.19 210 LEU A C 1
ATOM 1754 O O . LEU A 1 210 ? -2.779 13.860 -17.749 1.00 84.19 210 LEU A O 1
ATOM 1758 N N . ILE A 1 211 ? -2.036 11.813 -17.217 1.00 70.06 211 ILE A N 1
ATOM 1759 C CA . ILE A 1 211 ? -3.345 11.206 -17.019 1.00 70.06 211 ILE A CA 1
ATOM 1760 C C . ILE A 1 211 ? -3.794 11.552 -15.589 1.00 70.06 211 ILE A C 1
ATOM 1762 O O . ILE A 1 211 ? -3.611 10.775 -14.653 1.00 70.06 211 ILE A O 1
ATOM 1766 N N . ASN A 1 212 ? -4.305 12.770 -15.399 1.00 52.47 212 ASN A N 1
ATOM 1767 C CA . ASN A 1 212 ? -4.853 13.211 -14.114 1.00 52.47 212 ASN A CA 1
ATOM 1768 C C . ASN A 1 212 ? -6.102 12.384 -13.738 1.00 52.47 212 ASN A C 1
ATOM 1770 O O . ASN A 1 212 ? -6.944 12.111 -14.595 1.00 52.47 212 ASN A O 1
ATOM 1774 N N . TYR A 1 213 ? -6.209 12.013 -12.455 1.00 53.59 213 TYR A N 1
ATOM 1775 C CA . TYR A 1 213 ? -7.349 11.319 -11.832 1.00 53.59 213 TYR A CA 1
ATOM 1776 C C . TYR A 1 213 ? -8.144 12.245 -10.919 1.00 53.59 213 TYR A C 1
ATOM 1778 O O . TYR A 1 213 ? -7.502 12.925 -10.084 1.00 53.59 213 TYR A O 1
#

Solvent-accessible surface area (backbone atoms only — not comparable to full-atom values): 11821 Å² total; per-residue (Å²): 132,68,70,41,55,44,53,47,80,84,50,85,72,54,69,62,39,63,57,51,45,48,53,52,48,50,47,42,50,71,80,36,69,85,64,79,45,44,54,60,44,40,73,74,33,71,66,57,29,51,50,58,37,55,42,40,70,47,22,17,51,82,67,28,56,35,52,93,80,40,57,71,84,43,52,38,88,32,48,72,59,34,74,71,53,37,79,79,33,67,75,56,40,74,43,40,39,29,56,89,32,47,42,47,22,32,54,66,41,44,63,47,39,57,85,49,82,73,56,75,90,47,46,68,44,65,32,61,77,35,74,51,31,40,70,44,34,34,55,48,101,78,48,38,48,38,66,26,83,92,46,64,81,41,68,65,58,52,47,52,42,60,39,38,43,49,68,39,66,64,56,21,52,54,46,52,40,49,40,38,49,46,52,37,69,36,89,88,49,52,73,69,58,25,52,56,36,52,53,50,34,49,54,50,51,56,57,55,65,71,61,76,129

Radius of gyration: 18.04 Å; Cα contacts (8 Å, |Δi|>4): 282; chains: 1; bounding box: 48×35×50 Å

Mean predicted aligned error: 4.19 Å